Protein AF-A0AAD3CJN2-F1 (afdb_monomer_lite)

Sequence (339 aa):
MASKIDRIIHTLNVLKEDAEAVTYPVGVLERLGDVLEEAMIEATGDFLHDEIDDDIHTVDQVEAMLDLVPESTAHTRLYEVDGCAGESWECYPVQSALYDFKHWRPNTWAMKFIPIIAQKGLRYGQFGLEELRGGILANDDSDYNLLQMLCAPLDERFESQDYDAQCTDVLRQLKDMGLFFKKDVRRYKLAGRIHAGNKMRVWNMLEWYPGLLKERGNYEGDALINYMTRLRSDGLSILQFADKLQPSSDLCLLFFKHEEDTEEDSRNLFEYLVDTVGRDDAIKAILETMSSRKDYKYFKLDADTNSYPFLVAAENSNVDITFHLLRENISEVLSLVMV

Foldseek 3Di:
DQQLVNVLVVVVVVVVVVVVVDDDDPVVVVVVVVVSLVSLLVSLLVCLQPPQFQVVDDLVRNLVSCVVNVLNQVDWDWEDAVPPPPDIKIAGSLQSLQAVRNDGAGNLGSLVNNLSQLCSLCVVCNPHNADCRSVQCPQMPVRDGVLLVLQADDDPVHDDLSSLVSSLVSQVSCVVVVNDDPVCCQVVQSLQRHQVSSVSNNVSCCLVPVVQQQQQHPPLRDGSLLNNLVNPDQLVSVLVVLLSHDFAACLLQQLQFRPDDDPVSRDGNLNSSCVRPNNVVSLVSNVCSNVVDPPDDQPDQRPVVSDGSLVSCVVSVVVVVNVVNCVVHVVSVVVVVVD

pLDDT: mean 82.91, std 11.93, range [39.88, 98.56]

Radius of gyration: 26.93 Å; chains: 1; bounding box: 64×48×85 Å

Organism: NCBI:txid426638

Secondary structure (DSSP, 8-state):
---HHHHHHHHHHHHHHHHHHS---HHHHHHHHHHHHHHHHHHHHHHHHHT--TTT--HHHHHHHHHH-GGGGG--EEEEPTTSTT-EEEE-HHHHTTEETTTTEE-TTTGGGHHHHHHHHHHTTTTTTTTSTTTTT---TTS--HHHHHHSPPPGGG--HHHHHHHHHHHHHHHHTTSS-HHHHHHTT-GGGS-TT-HHHHHHHHHH-GGGGG-B-SSTT-BHHHHHHHTT--HHHHHHHHTTS-TTTGGGGGTPPP--S-GGG---HHHHHHHHH-HHHHHHHHHHHHHT-TT--TTPPBTTTTB-HHHHHHHTT-HHHHHHHHHTTHHHHHHHH--

Structure (mmCIF, N/CA/C/O backbone):
data_AF-A0AAD3CJN2-F1
#
_entry.id   AF-A0AAD3CJN2-F1
#
loop_
_atom_site.group_PDB
_atom_site.id
_atom_site.type_symbol
_atom_site.label_atom_id
_atom_site.label_alt_id
_atom_site.label_comp_id
_atom_site.label_asym_id
_atom_site.label_entity_id
_atom_site.label_seq_id
_atom_site.pdbx_PDB_ins_code
_atom_site.Cartn_x
_atom_site.Cartn_y
_atom_site.Cartn_z
_atom_site.occupancy
_atom_site.B_iso_or_equiv
_atom_site.auth_seq_id
_atom_site.auth_comp_id
_atom_site.auth_asym_id
_atom_site.auth_atom_id
_atom_site.pdbx_PDB_model_num
ATOM 1 N N . MET A 1 1 ? -10.294 -21.858 29.389 1.00 39.88 1 MET A N 1
ATOM 2 C CA . MET A 1 1 ? -10.288 -20.449 29.827 1.00 39.88 1 MET A CA 1
ATOM 3 C C . MET A 1 1 ? -11.591 -19.856 29.345 1.00 39.88 1 MET A C 1
ATOM 5 O O . MET A 1 1 ? -11.862 -20.004 28.166 1.00 39.88 1 MET A O 1
ATOM 9 N N . ALA A 1 2 ? -12.419 -19.297 30.228 1.00 50.75 2 ALA A N 1
ATOM 10 C CA . ALA A 1 2 ? -13.531 -18.463 29.771 1.00 50.75 2 ALA A CA 1
ATOM 11 C C . ALA A 1 2 ? -12.927 -17.261 29.025 1.00 50.75 2 ALA A C 1
ATOM 13 O O . ALA A 1 2 ? -11.933 -16.709 29.515 1.00 50.75 2 ALA A O 1
ATOM 14 N N . SER A 1 3 ? -13.454 -16.930 27.847 1.00 68.62 3 SER A N 1
ATOM 15 C CA . SER A 1 3 ? -12.966 -15.806 27.037 1.00 68.62 3 SER A CA 1
ATOM 16 C C . SER A 1 3 ? -13.077 -14.494 27.834 1.00 68.62 3 SER A C 1
ATOM 18 O O . SER A 1 3 ? -13.872 -14.406 28.778 1.00 68.62 3 SER A O 1
ATOM 20 N N . LYS A 1 4 ? -12.287 -13.457 27.509 1.00 60.47 4 LYS A N 1
ATOM 21 C CA . LYS A 1 4 ? -12.458 -12.121 28.129 1.00 60.47 4 LYS A CA 1
ATOM 22 C C . LYS A 1 4 ? -13.918 -11.646 27.998 1.00 60.47 4 LYS A C 1
ATOM 24 O O . LYS A 1 4 ? -14.468 -11.106 28.956 1.00 60.47 4 LYS A O 1
ATOM 29 N N . ILE A 1 5 ? -14.571 -11.973 26.880 1.00 57.41 5 ILE A N 1
ATOM 30 C CA . ILE A 1 5 ? -15.996 -11.720 26.617 1.00 57.41 5 ILE A CA 1
ATOM 31 C C . ILE A 1 5 ? -16.904 -12.411 27.648 1.00 57.41 5 ILE A C 1
ATOM 33 O O . ILE A 1 5 ? -17.791 -11.765 28.203 1.00 57.41 5 ILE A O 1
ATOM 37 N N . ASP A 1 6 ? -16.659 -13.678 27.993 1.00 67.38 6 ASP A N 1
ATOM 38 C CA . ASP A 1 6 ? -17.447 -14.386 29.017 1.00 67.38 6 ASP A CA 1
ATOM 39 C C . ASP A 1 6 ? -17.341 -13.718 30.395 1.00 67.38 6 ASP A C 1
ATOM 41 O O . ASP A 1 6 ? -18.304 -13.712 31.165 1.00 67.38 6 ASP A O 1
ATOM 45 N N . ARG A 1 7 ? -16.181 -13.128 30.718 1.00 68.12 7 ARG A N 1
ATOM 46 C CA . ARG A 1 7 ? -15.997 -12.378 31.971 1.00 68.12 7 ARG A CA 1
ATOM 47 C C . ARG A 1 7 ? -16.760 -11.060 31.957 1.00 68.12 7 ARG A C 1
ATOM 49 O O . ARG A 1 7 ? -17.352 -10.718 32.979 1.00 68.12 7 ARG A O 1
ATOM 56 N N . ILE A 1 8 ? -16.787 -10.356 30.826 1.00 65.75 8 ILE A N 1
ATOM 57 C CA . ILE A 1 8 ? -17.591 -9.136 30.661 1.00 65.75 8 ILE A CA 1
ATOM 58 C C . ILE A 1 8 ? -19.077 -9.471 30.798 1.00 65.75 8 ILE A C 1
ATOM 60 O O . ILE A 1 8 ? -19.762 -8.859 31.611 1.00 65.75 8 ILE A O 1
ATOM 64 N N . ILE A 1 9 ? -19.561 -10.505 30.102 1.00 67.62 9 ILE A N 1
ATOM 65 C CA . ILE A 1 9 ? -20.957 -10.960 30.188 1.00 67.62 9 ILE A CA 1
ATOM 66 C C . ILE A 1 9 ? -21.312 -11.375 31.620 1.00 67.62 9 ILE A C 1
ATOM 68 O O . ILE A 1 9 ? -22.371 -11.010 32.129 1.00 67.62 9 ILE A O 1
ATOM 72 N N . HIS A 1 10 ? -20.436 -12.119 32.296 1.00 73.31 10 HIS A N 1
ATOM 73 C CA . HIS A 1 10 ? -20.649 -12.494 33.691 1.00 73.31 10 HIS A CA 1
ATOM 74 C C . HIS A 1 10 ? -20.718 -11.266 34.606 1.00 73.31 10 HIS A C 1
ATOM 76 O O . HIS A 1 10 ? -21.633 -11.169 35.418 1.00 73.31 10 HIS A O 1
ATOM 82 N N . THR A 1 11 ? -19.805 -10.308 34.433 1.00 68.69 11 THR A N 1
ATOM 83 C CA . THR A 1 11 ? -19.774 -9.064 35.215 1.00 68.69 11 THR A CA 1
ATOM 84 C C . THR A 1 11 ? -21.045 -8.247 34.988 1.00 68.69 11 THR A C 1
ATOM 86 O O . THR A 1 11 ? -21.672 -7.820 35.951 1.00 68.69 11 THR A O 1
ATOM 89 N N . LEU A 1 12 ? -21.499 -8.116 33.738 1.00 66.31 12 LEU A N 1
ATOM 90 C CA . LEU A 1 12 ? -22.763 -7.461 33.392 1.00 66.31 12 LEU A CA 1
ATOM 91 C C . LEU A 1 12 ? -23.975 -8.151 34.030 1.00 66.31 12 LEU A C 1
ATOM 93 O O . LEU A 1 12 ? -24.872 -7.471 34.523 1.00 66.31 12 LEU A O 1
ATOM 97 N N . ASN A 1 13 ? -24.005 -9.485 34.056 1.00 69.69 13 ASN A N 1
ATOM 98 C CA . ASN A 1 13 ? -25.097 -10.232 34.683 1.00 69.69 13 ASN A CA 1
ATOM 99 C C . ASN A 1 13 ? -25.115 -10.062 36.207 1.00 69.69 13 ASN A C 1
ATOM 101 O O . ASN A 1 13 ? -26.185 -9.843 36.766 1.00 69.69 13 ASN A O 1
ATOM 105 N N . VAL A 1 14 ? -23.951 -10.087 36.864 1.00 70.81 14 VAL A N 1
ATOM 106 C CA . VAL A 1 14 ? -23.842 -9.819 38.309 1.00 70.81 14 VAL A CA 1
ATOM 107 C C . VAL A 1 14 ? -24.314 -8.398 38.627 1.00 70.81 14 VAL A C 1
ATOM 109 O O . VAL A 1 14 ? -25.123 -8.198 39.526 1.00 70.81 14 VAL A O 1
ATOM 112 N N . LEU A 1 15 ? -23.885 -7.410 37.837 1.00 64.94 15 LEU A N 1
ATOM 113 C CA . LEU A 1 15 ? -24.303 -6.017 38.008 1.00 64.94 15 LEU A CA 1
ATOM 114 C C . LEU A 1 15 ? -25.801 -5.817 37.755 1.00 64.94 15 LEU A C 1
ATOM 116 O O . LEU A 1 15 ? -26.429 -4.998 38.421 1.00 64.94 15 LEU A O 1
ATOM 120 N N . LYS A 1 16 ? -26.386 -6.567 36.815 1.00 66.88 16 LYS A N 1
ATOM 121 C CA . LYS A 1 16 ? -27.827 -6.553 36.554 1.00 66.88 16 LYS A CA 1
ATOM 122 C C . LYS A 1 16 ? -28.620 -7.121 37.733 1.00 66.88 16 LYS A C 1
ATOM 124 O O . LYS A 1 16 ? -29.604 -6.508 38.135 1.00 66.88 16 LYS A O 1
ATOM 129 N N . GLU A 1 17 ? -28.194 -8.257 38.286 1.00 70.75 17 GLU A N 1
ATOM 130 C CA . GLU A 1 17 ? -28.838 -8.872 39.456 1.00 70.75 17 GLU A CA 1
ATOM 131 C C . GLU A 1 17 ? -28.764 -7.954 40.689 1.00 70.75 17 GLU A C 1
ATOM 133 O O . GLU A 1 17 ? -29.753 -7.798 41.406 1.00 70.75 17 GLU A O 1
ATOM 138 N N . ASP A 1 18 ? -27.637 -7.265 40.881 1.00 64.44 18 ASP A N 1
ATOM 139 C CA . ASP A 1 18 ? -27.459 -6.292 41.963 1.00 64.44 18 ASP A CA 1
ATOM 140 C C . ASP A 1 18 ? -28.277 -4.998 41.743 1.00 64.44 18 ASP A C 1
ATOM 142 O O . ASP A 1 18 ? -28.867 -4.458 42.686 1.00 64.44 18 ASP A O 1
ATOM 146 N N . ALA A 1 19 ? -28.389 -4.518 40.497 1.00 60.19 19 ALA A N 1
ATOM 147 C CA . ALA A 1 19 ? -29.203 -3.353 40.124 1.00 60.19 19 ALA A CA 1
ATOM 148 C C . ALA A 1 19 ? -30.709 -3.569 40.336 1.00 60.19 19 ALA A C 1
ATOM 150 O O . ALA A 1 19 ? -31.428 -2.619 40.653 1.00 60.19 19 ALA A O 1
ATOM 151 N N . GLU A 1 20 ? -31.196 -4.805 40.207 1.00 61.41 20 GLU A N 1
ATOM 152 C CA . GLU A 1 20 ? -32.594 -5.152 40.490 1.00 61.41 20 GLU A CA 1
ATOM 153 C C . GLU A 1 20 ? -32.905 -5.168 42.003 1.00 61.41 20 GLU A C 1
ATOM 155 O O . GLU A 1 20 ? -34.072 -5.058 42.392 1.00 61.41 20 GLU A O 1
ATOM 160 N N . ALA A 1 21 ? -31.884 -5.235 42.869 1.00 64.88 21 ALA A N 1
ATOM 161 C CA . ALA A 1 21 ? -32.036 -5.325 44.323 1.00 64.88 21 ALA A CA 1
ATOM 162 C C . ALA A 1 21 ? -31.838 -3.993 45.078 1.00 64.88 21 ALA A C 1
ATOM 164 O O . ALA A 1 21 ? -32.307 -3.867 46.215 1.00 64.88 21 ALA A O 1
ATOM 165 N N . VAL A 1 22 ? -31.162 -2.994 44.491 1.00 65.31 22 VAL A N 1
ATOM 166 C CA . VAL A 1 22 ? -30.768 -1.753 45.187 1.00 65.31 22 VAL A CA 1
ATOM 167 C C . VAL A 1 22 ? -30.895 -0.520 44.284 1.00 65.31 22 VAL A C 1
ATOM 169 O O . VAL A 1 22 ? -30.382 -0.481 43.171 1.00 65.31 22 VAL A O 1
ATOM 172 N N . THR A 1 23 ? -31.521 0.552 44.785 1.00 78.25 23 THR A N 1
ATOM 173 C CA . THR A 1 23 ? -31.495 1.870 44.130 1.00 78.25 23 THR A CA 1
ATOM 174 C C . THR A 1 23 ? -30.107 2.497 44.282 1.00 78.25 23 THR A C 1
ATOM 176 O O . THR A 1 23 ? -29.772 3.053 45.330 1.00 78.25 23 THR A O 1
ATOM 179 N N . TYR A 1 24 ? -29.283 2.412 43.239 1.00 75.00 24 TYR A N 1
ATOM 180 C CA . TYR A 1 24 ? -27.963 3.041 43.221 1.00 75.00 24 TYR A CA 1
ATOM 181 C C . TYR A 1 24 ? -28.064 4.567 43.043 1.00 75.00 24 TYR A C 1
ATOM 183 O O . TYR A 1 24 ? -28.884 5.046 42.256 1.00 75.00 24 TYR A O 1
ATOM 191 N N . PRO A 1 25 ? -27.227 5.365 43.734 1.00 83.00 25 PRO A N 1
ATOM 192 C CA . PRO A 1 25 ? -27.079 6.785 43.429 1.00 83.00 25 PRO A CA 1
ATOM 193 C C . PRO A 1 25 ? -26.634 6.988 41.974 1.00 83.00 25 PRO A C 1
ATOM 195 O O . PRO A 1 25 ? -25.785 6.242 41.491 1.00 83.00 25 PRO A O 1
ATOM 198 N N . VAL A 1 26 ? -27.135 8.032 41.303 1.00 78.44 26 VAL A N 1
ATOM 199 C CA . VAL A 1 26 ? -26.833 8.334 39.883 1.00 78.44 26 VAL A CA 1
ATOM 200 C C . VAL A 1 26 ? -25.325 8.321 39.591 1.00 78.44 26 VAL A C 1
ATOM 202 O O . VAL A 1 26 ? -24.891 7.638 38.673 1.00 78.44 26 VAL A O 1
ATOM 205 N N . GLY A 1 27 ? -24.505 8.937 40.449 1.00 80.88 27 GLY A N 1
ATOM 206 C CA . GLY A 1 27 ? -23.046 8.952 40.266 1.00 80.88 27 GLY A CA 1
ATOM 207 C C . GLY A 1 27 ? -22.332 7.605 40.479 1.00 80.88 27 GLY A C 1
ATOM 208 O O . GLY A 1 27 ? -21.133 7.497 40.242 1.00 80.88 27 GLY A O 1
ATOM 209 N N . VAL A 1 28 ? -23.006 6.566 40.985 1.00 80.44 28 VAL A N 1
ATOM 210 C CA . VAL A 1 28 ? -22.470 5.189 40.978 1.00 80.44 28 VAL A CA 1
ATOM 211 C C . VAL A 1 28 ? -22.741 4.527 39.631 1.00 80.44 28 VAL A C 1
ATOM 213 O O . VAL A 1 28 ? -21.854 3.858 39.115 1.00 80.44 28 VAL A O 1
ATOM 216 N N . LEU A 1 29 ? -23.920 4.758 39.048 1.00 79.50 29 LEU A N 1
ATOM 217 C CA . LEU A 1 29 ? -24.277 4.237 37.728 1.00 79.50 29 LEU A CA 1
ATOM 218 C C . LEU A 1 29 ? -23.430 4.865 36.617 1.00 79.50 29 LEU A C 1
ATOM 220 O O . LEU A 1 29 ? -23.002 4.144 35.728 1.00 79.50 29 LEU A O 1
ATOM 224 N N . GLU A 1 30 ? -23.135 6.166 36.701 1.00 81.94 30 GLU A N 1
ATOM 225 C CA . GLU A 1 30 ? -22.231 6.849 35.758 1.00 81.94 30 GLU A CA 1
ATOM 226 C C . GLU A 1 30 ? -20.831 6.221 35.781 1.00 81.94 30 GLU A C 1
ATOM 228 O O . GLU A 1 30 ? -20.363 5.736 34.760 1.00 81.94 30 GLU A O 1
ATOM 233 N N . ARG A 1 31 ? -20.219 6.088 36.968 1.00 83.00 31 ARG A N 1
ATOM 234 C CA . ARG A 1 31 ? -18.899 5.444 37.111 1.00 83.00 31 ARG A CA 1
ATOM 235 C C . ARG A 1 31 ? -18.883 3.989 36.657 1.00 83.00 31 ARG A C 1
ATOM 237 O O . ARG A 1 31 ? -17.862 3.510 36.182 1.00 83.00 31 ARG A O 1
ATOM 244 N N . LEU A 1 32 ? -19.983 3.267 36.863 1.00 85.25 32 LEU A N 1
ATOM 245 C CA . LEU A 1 32 ? -20.102 1.899 36.378 1.00 85.25 32 LEU A CA 1
ATOM 246 C C . LEU A 1 32 ? -20.173 1.861 34.849 1.00 85.25 32 LEU A C 1
ATOM 248 O O . LEU A 1 32 ? -19.572 0.978 34.250 1.00 85.25 32 LEU A O 1
ATOM 252 N N . GLY A 1 33 ? -20.879 2.819 34.242 1.00 86.94 33 GLY A N 1
ATOM 253 C CA . GLY A 1 33 ? -20.909 3.025 32.797 1.00 86.94 33 GLY A CA 1
ATOM 254 C C . GLY A 1 33 ? -19.509 3.243 32.234 1.00 86.94 33 GLY A C 1
ATOM 255 O O . GLY A 1 33 ? -19.108 2.481 31.363 1.00 86.94 33 GLY A O 1
ATOM 256 N N . ASP A 1 34 ? -18.747 4.174 32.811 1.00 89.50 34 ASP A N 1
ATOM 257 C CA . ASP A 1 34 ? -17.378 4.484 32.372 1.00 89.50 34 ASP A CA 1
ATOM 258 C C . ASP A 1 34 ? -16.460 3.246 32.438 1.00 89.50 34 ASP A C 1
ATOM 260 O O . ASP A 1 34 ? -15.742 2.937 31.491 1.00 89.50 34 ASP A O 1
ATOM 264 N N . VAL A 1 35 ? -16.519 2.485 33.540 1.00 89.00 35 VAL A N 1
ATOM 265 C CA . VAL A 1 35 ? -15.714 1.259 33.716 1.00 89.00 35 VAL A CA 1
ATOM 266 C C . VAL A 1 35 ? -16.119 0.164 32.726 1.00 89.00 35 VAL A C 1
ATOM 268 O O . VAL A 1 35 ? -15.267 -0.581 32.243 1.00 89.00 35 VAL A O 1
ATOM 271 N N . LEU A 1 36 ? -17.417 0.027 32.440 1.00 88.94 36 LEU A N 1
ATOM 272 C CA . LEU A 1 36 ? -17.906 -0.942 31.459 1.00 88.94 36 LEU A CA 1
ATOM 273 C C . LEU A 1 36 ? -17.504 -0.552 30.037 1.00 88.94 36 LEU A C 1
ATOM 275 O O . LEU A 1 36 ? -17.111 -1.428 29.272 1.00 88.94 36 LEU A O 1
ATOM 279 N N . GLU A 1 37 ? -17.583 0.733 29.700 1.00 91.62 37 GLU A N 1
ATOM 280 C CA . GLU A 1 37 ? -17.145 1.269 28.414 1.00 91.62 37 GLU A CA 1
ATOM 281 C C . GLU A 1 37 ? -15.651 1.005 28.202 1.00 91.62 37 GLU A C 1
ATOM 283 O O . GLU A 1 37 ? -15.287 0.358 27.224 1.00 91.62 37 GLU A O 1
ATOM 288 N N . GLU A 1 38 ? -14.797 1.369 29.163 1.00 93.31 38 GLU A N 1
ATOM 289 C CA . GLU A 1 38 ? -13.351 1.114 29.101 1.00 93.31 38 GLU A CA 1
ATOM 290 C C . GLU A 1 38 ? -13.036 -0.384 28.948 1.00 93.31 38 GLU A C 1
ATOM 292 O O . GLU A 1 38 ? -12.246 -0.775 28.087 1.00 93.31 38 GLU A O 1
ATOM 297 N N . ALA A 1 39 ? -13.718 -1.251 29.705 1.00 91.31 39 ALA A N 1
ATOM 298 C CA . ALA A 1 39 ? -13.542 -2.699 29.594 1.00 91.31 39 ALA A CA 1
ATOM 299 C C . ALA A 1 39 ? -13.997 -3.258 28.233 1.00 91.31 39 ALA A C 1
ATOM 301 O O . ALA A 1 39 ? -13.400 -4.209 27.721 1.00 91.31 39 ALA A O 1
ATOM 302 N N . MET A 1 40 ? -15.058 -2.697 27.644 1.00 93.00 40 MET A N 1
ATOM 303 C CA . MET A 1 40 ? -15.525 -3.071 26.308 1.00 93.00 40 MET A CA 1
ATOM 304 C C . MET A 1 40 ? -14.554 -2.604 25.222 1.00 93.00 40 MET A C 1
ATOM 306 O O . MET A 1 40 ? -14.311 -3.364 24.281 1.00 93.00 40 MET A O 1
ATOM 310 N N . ILE A 1 41 ? -13.983 -1.405 25.365 1.00 95.69 41 ILE A N 1
ATOM 311 C CA . ILE A 1 41 ? -12.945 -0.871 24.474 1.00 95.69 41 ILE A CA 1
ATOM 312 C C . ILE A 1 41 ? -11.717 -1.775 24.513 1.00 95.69 41 ILE A C 1
ATOM 314 O O . ILE A 1 41 ? -11.313 -2.264 23.459 1.00 95.69 41 ILE A O 1
ATOM 318 N N . GLU A 1 42 ? -11.193 -2.073 25.706 1.00 95.81 42 GLU A N 1
ATOM 319 C CA . GLU A 1 42 ? -10.015 -2.931 25.876 1.00 95.81 42 GLU A CA 1
ATOM 320 C C . GLU A 1 42 ? -10.257 -4.325 25.287 1.00 95.81 42 GLU A C 1
ATOM 322 O O . GLU A 1 42 ? -9.458 -4.819 24.496 1.00 95.81 42 GLU A O 1
ATOM 327 N N . ALA A 1 43 ? -11.378 -4.970 25.625 1.00 95.06 43 ALA A N 1
ATOM 328 C CA . ALA A 1 43 ? -11.643 -6.329 25.160 1.00 95.06 43 ALA A CA 1
ATOM 329 C C . ALA A 1 43 ? -11.900 -6.410 23.652 1.00 95.06 43 ALA A C 1
ATOM 331 O O . ALA A 1 43 ? -11.474 -7.374 23.016 1.00 95.06 43 ALA A O 1
ATOM 332 N N . THR A 1 44 ? -12.586 -5.420 23.076 1.00 95.69 44 THR A N 1
ATOM 333 C CA . THR A 1 44 ? -12.805 -5.370 21.624 1.00 95.69 44 THR A CA 1
ATOM 334 C C . THR A 1 44 ? -11.500 -5.045 20.904 1.00 95.69 44 THR A C 1
ATOM 336 O O . THR A 1 44 ? -11.188 -5.683 19.904 1.00 95.69 44 THR A O 1
ATOM 339 N N . GLY A 1 45 ? -10.703 -4.113 21.429 1.00 96.44 45 GLY A N 1
ATOM 340 C CA . GLY A 1 45 ? -9.390 -3.776 20.887 1.00 96.44 45 GLY A CA 1
ATOM 341 C C . GLY A 1 45 ? -8.439 -4.972 20.908 1.00 96.44 45 GLY A C 1
ATOM 342 O O . GLY A 1 45 ? -7.852 -5.306 19.883 1.00 96.44 45 GLY A O 1
ATOM 343 N N . ASP A 1 46 ? -8.355 -5.689 22.029 1.00 95.69 46 ASP A N 1
ATOM 344 C CA . ASP A 1 46 ? -7.556 -6.913 22.147 1.00 95.69 46 ASP A CA 1
ATOM 345 C C . ASP A 1 46 ? -8.000 -8.008 21.172 1.00 95.69 46 ASP A C 1
ATOM 347 O O . ASP A 1 46 ? -7.157 -8.684 20.580 1.00 95.69 46 ASP A O 1
ATOM 351 N N . PHE A 1 47 ? -9.311 -8.160 20.967 1.00 96.19 47 PHE A N 1
ATOM 352 C CA . PHE A 1 47 ? -9.842 -9.075 19.961 1.00 96.19 47 PHE A CA 1
ATOM 353 C C . PHE A 1 47 ? -9.380 -8.688 18.546 1.00 96.19 47 PHE A C 1
ATOM 355 O O . PHE A 1 47 ? -8.908 -9.542 17.798 1.00 96.19 47 PHE A O 1
ATOM 362 N N . LEU A 1 48 ? -9.463 -7.401 18.186 1.00 96.69 48 LEU A N 1
ATOM 363 C CA . LEU A 1 48 ? -9.008 -6.897 16.882 1.00 96.69 48 LEU A CA 1
ATOM 364 C C . LEU A 1 48 ? -7.490 -7.031 16.685 1.00 96.69 48 LEU A C 1
ATOM 366 O O . LEU A 1 48 ? -7.020 -7.058 15.551 1.00 96.69 48 LEU A O 1
ATOM 370 N N . HIS A 1 49 ? -6.732 -7.092 17.773 1.00 95.88 49 HIS A N 1
ATOM 371 C CA . HIS A 1 49 ? -5.287 -7.265 17.760 1.00 95.88 49 HIS A CA 1
ATOM 372 C C . HIS A 1 49 ? -4.854 -8.718 17.532 1.00 95.88 49 HIS A C 1
ATOM 374 O O . HIS A 1 49 ? -4.003 -8.966 16.678 1.00 95.88 49 HIS A O 1
ATOM 380 N N . ASP A 1 50 ? -5.437 -9.661 18.278 1.00 94.06 50 ASP A N 1
ATOM 381 C CA . ASP A 1 50 ? -4.898 -11.025 18.393 1.00 94.06 50 ASP A CA 1
ATOM 382 C C . ASP A 1 50 ? -5.830 -12.126 17.868 1.00 94.06 50 ASP A C 1
ATOM 384 O O . ASP A 1 50 ? -5.369 -13.238 17.608 1.00 94.06 50 ASP A O 1
ATOM 388 N N . GLU A 1 51 ? -7.137 -11.866 17.794 1.00 95.00 51 GLU A N 1
ATOM 389 C CA . GLU A 1 51 ? -8.147 -12.923 17.645 1.00 95.00 51 GLU A CA 1
ATOM 390 C C . GLU A 1 51 ? -8.923 -12.854 16.324 1.00 95.00 51 GLU A C 1
ATOM 392 O O . GLU A 1 51 ? -9.604 -13.820 15.976 1.00 95.00 51 GLU A O 1
ATOM 397 N N . ILE A 1 52 ? -8.826 -11.757 15.564 1.00 95.50 52 ILE A N 1
ATOM 398 C CA . ILE A 1 52 ? -9.445 -11.687 14.236 1.00 95.50 52 ILE A CA 1
ATOM 399 C C . ILE A 1 52 ? -8.768 -12.656 13.265 1.00 95.50 52 ILE A C 1
ATOM 401 O O . ILE A 1 52 ? -7.553 -12.697 13.116 1.00 95.50 52 ILE A O 1
ATOM 405 N N . ASP A 1 53 ? -9.604 -13.430 12.589 1.00 95.81 53 ASP A N 1
ATOM 406 C CA . ASP A 1 53 ? -9.221 -14.611 11.817 1.00 95.81 53 ASP A CA 1
ATOM 407 C C . ASP A 1 53 ? -10.246 -14.758 10.695 1.00 95.81 53 ASP A C 1
ATOM 409 O O . ASP A 1 53 ? -11.453 -14.703 10.957 1.00 95.81 53 ASP A O 1
ATOM 413 N N . ASP A 1 54 ? -9.799 -14.892 9.450 1.00 95.62 54 ASP A N 1
ATOM 414 C CA . ASP A 1 54 ? -10.679 -14.969 8.301 1.00 95.62 54 ASP A CA 1
ATOM 415 C C . ASP A 1 54 ? -11.403 -16.299 8.110 1.00 95.62 54 ASP A C 1
ATOM 417 O O . ASP A 1 54 ? -12.460 -16.291 7.463 1.00 95.62 54 ASP A O 1
ATOM 421 N N . ASP A 1 55 ? -10.898 -17.375 8.700 1.00 96.50 55 ASP A N 1
ATOM 422 C CA . ASP A 1 55 ? -11.525 -18.693 8.735 1.00 96.50 55 ASP A CA 1
ATOM 423 C C . ASP A 1 55 ? -12.636 -18.765 9.794 1.00 96.50 55 ASP A C 1
ATOM 425 O O . ASP A 1 55 ? -13.586 -19.544 9.660 1.00 96.50 55 ASP A O 1
ATOM 429 N N . ILE A 1 56 ? -12.544 -17.942 10.845 1.00 96.88 56 ILE A N 1
ATOM 430 C CA . ILE A 1 56 ? -13.495 -17.935 11.970 1.00 96.88 56 ILE A CA 1
ATOM 431 C C . ILE A 1 56 ? -14.505 -16.789 11.849 1.00 96.88 56 ILE A C 1
ATOM 433 O O . ILE A 1 56 ? -15.691 -16.967 12.148 1.00 96.88 56 ILE A O 1
ATOM 437 N N . HIS A 1 57 ? -14.054 -15.616 11.405 1.00 96.88 57 HIS A N 1
ATOM 438 C CA . HIS A 1 57 ? -14.819 -14.377 11.445 1.00 96.88 57 HIS A CA 1
ATOM 439 C C . HIS A 1 57 ? -15.185 -13.873 10.043 1.00 96.88 57 HIS A C 1
ATOM 441 O O . HIS A 1 57 ? -14.408 -13.870 9.078 1.00 96.88 57 HIS A O 1
ATOM 447 N N . THR A 1 58 ? -16.416 -13.387 9.930 1.00 97.19 58 THR A N 1
ATOM 448 C CA . THR A 1 58 ? -16.927 -12.700 8.741 1.00 97.19 58 THR A CA 1
ATOM 449 C C . THR A 1 58 ? -16.707 -11.194 8.851 1.00 97.19 58 THR A C 1
ATOM 451 O O . THR A 1 58 ? -16.595 -10.649 9.949 1.00 97.19 58 THR A O 1
ATOM 454 N N . VAL A 1 59 ? -16.671 -10.505 7.707 1.00 96.56 59 VAL A N 1
ATOM 455 C CA . VAL A 1 59 ? -16.565 -9.036 7.676 1.00 96.56 59 VAL A CA 1
ATOM 456 C C . VAL A 1 59 ? -17.734 -8.396 8.430 1.00 96.56 59 VAL A C 1
ATOM 458 O O . VAL A 1 59 ? -17.494 -7.516 9.247 1.00 96.56 59 VAL A O 1
ATOM 461 N N . ASP A 1 60 ? -18.959 -8.903 8.250 1.00 96.69 60 ASP A N 1
ATOM 462 C CA . ASP A 1 60 ? -20.165 -8.400 8.922 1.00 96.69 60 ASP A CA 1
ATOM 463 C C . ASP A 1 60 ? -20.090 -8.526 10.455 1.00 96.69 60 ASP A C 1
ATOM 465 O O . ASP A 1 60 ? -20.570 -7.652 11.175 1.00 96.69 60 ASP A O 1
ATOM 469 N N . GLN A 1 61 ? -19.483 -9.601 10.979 1.00 96.44 61 GLN A N 1
ATOM 470 C CA . GLN A 1 61 ? -19.288 -9.769 12.426 1.00 96.44 61 GLN A CA 1
ATOM 471 C C . GLN A 1 61 ? -18.308 -8.735 12.982 1.00 96.44 61 GLN A C 1
ATOM 473 O O . GLN A 1 61 ? -18.612 -8.092 13.985 1.00 96.44 61 GLN A O 1
ATOM 478 N N . VAL A 1 62 ? -17.162 -8.553 12.320 1.00 97.19 62 VAL A N 1
ATOM 479 C CA . VAL A 1 62 ? -16.171 -7.546 12.725 1.00 97.19 62 VAL A CA 1
ATOM 480 C C . VAL A 1 62 ? -16.765 -6.142 12.593 1.00 97.19 62 VAL A C 1
ATOM 482 O O . VAL A 1 62 ? -16.632 -5.330 13.502 1.00 97.19 62 VAL A O 1
ATOM 485 N N . GLU A 1 63 ? -17.503 -5.866 11.518 1.00 97.00 63 GLU A N 1
ATOM 486 C CA . GLU A 1 63 ? -18.233 -4.612 11.329 1.00 97.00 63 GLU A CA 1
ATOM 487 C C . GLU A 1 63 ? -19.238 -4.346 12.460 1.00 97.00 63 GLU A C 1
ATOM 489 O O . GLU A 1 63 ? -19.251 -3.245 13.009 1.00 97.00 63 GLU A O 1
ATOM 494 N N . ALA A 1 64 ? -20.039 -5.343 12.847 1.00 95.19 64 ALA A N 1
ATOM 495 C CA . ALA A 1 64 ? -21.003 -5.204 13.934 1.00 95.19 64 ALA A CA 1
ATOM 496 C C . ALA A 1 64 ? -20.326 -4.923 15.287 1.00 95.19 64 ALA A C 1
ATOM 498 O O . ALA A 1 64 ? -20.852 -4.145 16.082 1.00 95.19 64 ALA A O 1
ATOM 499 N N . MET A 1 65 ? -19.156 -5.517 15.544 1.00 96.12 65 MET A N 1
ATOM 500 C CA . MET A 1 65 ? -18.360 -5.225 16.743 1.00 96.12 65 MET A CA 1
ATOM 501 C C . MET A 1 65 ? -17.836 -3.786 16.735 1.00 96.12 65 MET A C 1
ATOM 503 O O . MET A 1 65 ? -17.959 -3.081 17.734 1.00 96.12 65 MET A O 1
ATOM 507 N N . LEU A 1 66 ? -17.318 -3.330 15.594 1.00 96.56 66 LEU A N 1
ATOM 508 C CA . LEU A 1 66 ? -16.822 -1.965 15.412 1.00 96.56 66 LEU A CA 1
ATOM 509 C C . LEU A 1 66 ? -17.932 -0.909 15.493 1.00 96.56 66 LEU A C 1
ATOM 511 O O . LEU A 1 66 ? -17.679 0.212 15.918 1.00 96.56 66 LEU A O 1
ATOM 515 N N . ASP A 1 67 ? -19.158 -1.251 15.095 1.00 95.69 67 ASP A N 1
ATOM 516 C CA . ASP A 1 67 ? -20.325 -0.380 15.265 1.00 95.69 67 ASP A CA 1
ATOM 517 C C . ASP A 1 67 ? -20.810 -0.320 16.720 1.00 95.69 67 ASP A C 1
ATOM 519 O O . ASP A 1 67 ? -21.417 0.675 17.115 1.00 95.69 67 ASP A O 1
ATOM 523 N N . LEU A 1 68 ? -20.548 -1.365 17.512 1.00 95.38 68 LEU A N 1
ATOM 524 C CA . LEU A 1 68 ? -20.898 -1.414 18.930 1.00 95.38 68 LEU A CA 1
ATOM 525 C C . LEU A 1 68 ? -19.884 -0.670 19.808 1.00 95.38 68 LEU A C 1
ATOM 527 O O . LEU A 1 68 ? -20.297 -0.013 20.759 1.00 95.38 68 LEU A O 1
ATOM 531 N N . VAL A 1 69 ? -18.586 -0.784 19.500 1.00 96.69 69 VAL A N 1
ATOM 532 C CA . VAL A 1 69 ? -17.490 -0.171 20.275 1.00 96.69 69 VAL A CA 1
ATOM 533 C C . VAL A 1 69 ? -16.495 0.539 19.342 1.00 96.69 69 VAL A C 1
ATO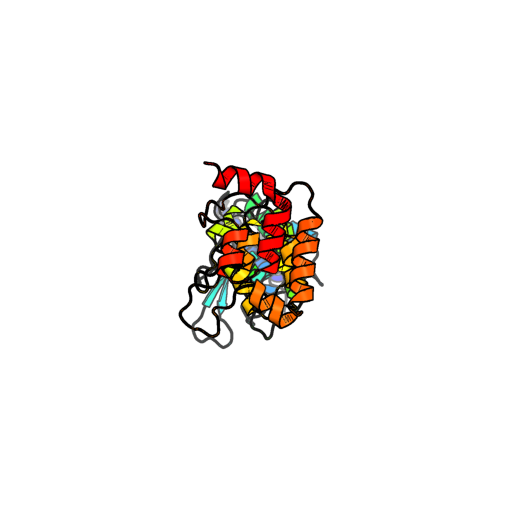M 535 O O . VAL A 1 69 ? -15.383 0.045 19.133 1.00 96.69 69 VAL A O 1
ATOM 538 N N . PRO A 1 70 ? -16.862 1.676 18.728 1.00 96.56 70 PRO A N 1
ATOM 539 C CA . PRO A 1 70 ? -16.012 2.380 17.764 1.00 96.56 70 PRO A CA 1
ATOM 540 C C . PRO A 1 70 ? -14.609 2.742 18.262 1.00 96.56 70 PRO A C 1
ATOM 542 O O . PRO A 1 70 ? -13.635 2.656 17.508 1.00 96.56 70 PRO A O 1
ATOM 545 N N . GLU A 1 71 ? -14.503 3.130 19.530 1.00 97.12 71 GLU A N 1
ATOM 546 C CA . GLU A 1 71 ? -13.281 3.555 20.216 1.00 97.12 71 GLU A CA 1
ATOM 547 C C . GLU A 1 71 ? -12.217 2.452 20.210 1.00 97.12 71 GLU A C 1
ATOM 549 O O . GLU A 1 71 ? -11.022 2.742 20.186 1.00 97.12 71 GLU A O 1
ATOM 554 N N . SER A 1 72 ? -12.636 1.185 20.105 1.00 97.19 72 SER A N 1
ATOM 555 C CA . SER A 1 72 ? -11.722 0.045 19.972 1.00 97.19 72 SER A CA 1
ATOM 556 C C . SER A 1 72 ? -10.821 0.125 18.737 1.00 97.19 72 SER A C 1
ATOM 558 O O . SER A 1 72 ? -9.745 -0.458 18.744 1.00 97.19 72 SER A O 1
ATOM 560 N N . THR A 1 73 ? -11.194 0.881 17.695 1.00 96.94 73 THR A N 1
ATOM 561 C CA . THR A 1 73 ? -10.319 1.091 16.525 1.00 96.94 73 THR A CA 1
ATOM 562 C C . THR A 1 73 ? -9.063 1.893 16.847 1.00 96.94 73 THR A C 1
ATOM 564 O O . THR A 1 73 ? -8.078 1.740 16.131 1.00 96.94 73 THR A O 1
ATOM 567 N N . ALA A 1 74 ? -9.092 2.730 17.887 1.00 96.38 74 ALA A N 1
ATOM 568 C CA . ALA A 1 74 ? -7.963 3.533 18.352 1.00 96.38 74 ALA A CA 1
ATOM 569 C C . ALA A 1 74 ? -7.302 2.954 19.615 1.00 96.38 74 ALA A C 1
ATOM 571 O O . ALA A 1 74 ? -6.360 3.555 20.128 1.00 96.38 74 ALA A O 1
ATOM 572 N N . HIS A 1 75 ? -7.770 1.798 20.102 1.00 96.12 75 HIS A N 1
ATOM 573 C CA . HIS A 1 75 ? -7.134 1.076 21.203 1.00 96.12 75 HIS A CA 1
ATOM 574 C C . HIS A 1 75 ? -5.742 0.633 20.774 1.00 96.12 75 HIS A C 1
ATOM 576 O O . HIS A 1 75 ? -5.609 -0.166 19.850 1.00 96.12 75 HIS A O 1
ATOM 582 N N . THR A 1 76 ? -4.712 1.171 21.414 1.00 95.56 76 THR A N 1
ATOM 583 C CA . THR A 1 76 ? -3.340 0.756 21.165 1.00 95.56 76 THR A CA 1
ATOM 584 C C . THR A 1 76 ? -2.944 -0.371 22.097 1.00 95.56 76 THR A C 1
ATOM 586 O O . THR A 1 76 ? -3.403 -0.481 23.237 1.00 95.56 76 THR A O 1
ATOM 589 N N . ARG A 1 77 ? -2.031 -1.211 21.617 1.00 94.19 77 ARG A N 1
ATOM 590 C CA . ARG A 1 77 ? -1.431 -2.261 22.427 1.00 94.19 77 ARG A CA 1
ATOM 591 C C . ARG A 1 77 ? 0.073 -2.269 22.279 1.00 94.19 77 ARG A C 1
ATOM 593 O O . ARG A 1 77 ? 0.594 -2.179 21.171 1.00 94.19 77 ARG A O 1
ATOM 600 N N . LEU A 1 78 ? 0.739 -2.436 23.418 1.00 94.19 78 LEU A N 1
ATOM 601 C CA . LEU A 1 78 ? 2.173 -2.644 23.498 1.00 94.19 78 LEU A CA 1
ATOM 602 C C . LEU A 1 78 ? 2.497 -4.133 23.306 1.00 94.19 78 LEU A C 1
ATOM 604 O O . LEU A 1 78 ? 2.029 -4.983 24.070 1.00 94.19 78 LEU A O 1
ATOM 608 N N . TYR A 1 79 ? 3.303 -4.446 22.298 1.00 90.94 79 TYR A N 1
ATOM 609 C CA . TYR A 1 79 ? 3.811 -5.788 22.024 1.00 90.94 79 TYR A CA 1
ATOM 610 C C . TYR A 1 79 ? 5.259 -5.902 22.471 1.00 90.94 79 TYR A C 1
ATOM 612 O O . TYR A 1 79 ? 6.109 -5.157 21.995 1.00 90.94 79 TYR A O 1
ATOM 620 N N . GLU A 1 80 ? 5.548 -6.862 23.345 1.00 89.94 80 GLU A N 1
ATOM 621 C CA . GLU A 1 80 ? 6.917 -7.312 23.598 1.00 89.94 80 GLU A CA 1
ATOM 622 C C . GLU A 1 80 ? 7.280 -8.349 22.530 1.00 89.94 80 GLU A C 1
ATOM 624 O O . GLU A 1 80 ? 6.584 -9.357 22.380 1.00 89.94 80 GLU A O 1
ATOM 629 N N . VAL A 1 81 ? 8.336 -8.091 21.756 1.00 83.38 81 VAL A N 1
ATOM 630 C CA . VAL A 1 81 ? 8.741 -8.985 20.662 1.00 83.38 81 VAL A CA 1
ATOM 631 C C . VAL A 1 81 ? 9.543 -10.154 21.224 1.00 83.38 81 VAL A C 1
ATOM 633 O O . VAL A 1 81 ? 10.605 -9.970 21.829 1.00 83.38 81 VAL A O 1
ATOM 636 N N . ASP A 1 82 ? 9.059 -11.376 20.990 1.00 83.00 82 ASP A N 1
ATOM 637 C CA . ASP A 1 82 ? 9.744 -12.594 21.413 1.00 83.00 82 ASP A CA 1
ATOM 638 C C . ASP A 1 82 ? 11.155 -12.655 20.799 1.00 83.00 82 ASP A C 1
ATOM 640 O O . ASP A 1 82 ? 11.339 -12.800 19.591 1.00 83.00 82 ASP A O 1
ATOM 644 N N . GLY A 1 83 ? 12.180 -12.572 21.652 1.00 81.50 83 GLY A N 1
ATOM 645 C CA . GLY A 1 83 ? 13.585 -12.670 21.243 1.00 81.50 83 GLY A CA 1
ATOM 646 C C . GLY A 1 83 ? 14.307 -11.340 21.000 1.00 81.50 83 GLY A C 1
ATOM 647 O O . GLY A 1 83 ? 15.528 -11.367 20.838 1.00 81.50 83 GLY A O 1
ATOM 648 N N . CYS A 1 84 ? 13.620 -10.196 21.073 1.00 77.12 84 CYS A N 1
ATOM 649 C CA . CYS A 1 84 ? 14.236 -8.864 21.028 1.00 77.12 84 CYS A CA 1
ATOM 650 C C . CYS A 1 84 ? 14.172 -8.215 22.419 1.00 77.12 84 CYS A C 1
ATOM 652 O O . CYS A 1 84 ? 13.196 -7.570 22.793 1.00 77.12 84 CYS A O 1
ATOM 654 N N . ALA A 1 85 ? 15.209 -8.432 23.235 1.00 75.94 85 ALA A N 1
ATOM 655 C CA . ALA A 1 85 ? 15.216 -7.982 24.626 1.00 75.94 85 ALA A CA 1
ATOM 656 C C . ALA A 1 85 ? 15.102 -6.449 24.740 1.00 75.94 85 ALA A C 1
ATOM 658 O O . ALA A 1 85 ? 16.069 -5.732 24.488 1.00 75.94 85 ALA A O 1
ATOM 659 N N . GLY A 1 86 ? 13.941 -5.976 25.200 1.00 80.38 86 GLY A N 1
ATOM 660 C CA . GLY A 1 86 ? 13.677 -4.564 25.485 1.00 80.38 86 GLY A CA 1
ATOM 661 C C . GLY A 1 86 ? 13.071 -3.765 24.331 1.00 80.38 86 GLY A C 1
ATOM 662 O O . GLY A 1 86 ? 12.926 -2.555 24.480 1.00 80.38 86 GLY A O 1
ATOM 663 N N . GLU A 1 87 ? 12.711 -4.406 23.216 1.00 83.50 87 GLU A N 1
ATOM 664 C CA . GLU A 1 87 ? 11.952 -3.757 22.145 1.00 83.50 87 GLU A CA 1
ATOM 665 C C . GLU A 1 87 ? 10.455 -3.981 22.369 1.00 83.50 87 GLU A C 1
ATOM 667 O O . GLU A 1 87 ? 9.975 -5.118 22.421 1.00 83.50 87 GLU A O 1
ATOM 672 N N . SER A 1 88 ? 9.728 -2.879 22.526 1.00 88.75 88 SER A N 1
ATOM 673 C CA . SER A 1 88 ? 8.277 -2.861 22.631 1.00 88.75 88 SER A CA 1
ATOM 674 C C . SER A 1 88 ? 7.694 -2.020 21.509 1.00 88.75 88 SER A C 1
ATOM 676 O O . SER A 1 88 ? 8.281 -0.991 21.183 1.00 88.75 88 SER A O 1
ATOM 678 N N . TRP A 1 89 ? 6.559 -2.445 20.963 1.00 88.88 89 TRP A N 1
ATOM 679 C CA . TRP A 1 89 ? 5.907 -1.776 19.839 1.00 88.88 89 TRP A CA 1
ATOM 680 C C . TRP A 1 89 ? 4.474 -1.432 20.197 1.00 88.88 89 TRP A C 1
ATOM 682 O O . TRP A 1 89 ? 3.679 -2.331 20.475 1.00 88.88 89 TRP A O 1
ATOM 692 N N . GLU A 1 90 ? 4.143 -0.150 20.203 1.00 93.38 90 GLU A N 1
ATOM 693 C CA . GLU A 1 90 ? 2.768 0.314 20.301 1.00 93.38 90 GLU A CA 1
ATOM 694 C C . GLU A 1 90 ? 2.127 0.309 18.909 1.00 93.38 90 GLU A C 1
ATOM 696 O O . GLU A 1 90 ? 2.630 0.915 17.961 1.00 93.38 90 GLU A O 1
ATOM 701 N N . CYS A 1 91 ? 1.027 -0.426 18.757 1.00 94.44 91 CYS A N 1
ATOM 702 C CA . CYS A 1 91 ? 0.348 -0.571 17.472 1.00 94.44 91 CYS A CA 1
ATOM 703 C C . CYS A 1 91 ? -1.156 -0.383 17.619 1.00 94.44 91 CYS A C 1
ATOM 705 O O . CYS A 1 91 ? -1.741 -0.750 18.637 1.00 94.44 91 CYS A O 1
ATOM 707 N N . TYR A 1 92 ? -1.781 0.124 16.559 1.00 96.56 92 TYR A N 1
ATOM 708 C CA . TYR A 1 92 ? -3.231 0.150 16.388 1.00 96.56 92 TYR A CA 1
ATOM 709 C C . TYR A 1 92 ? -3.737 -1.172 15.797 1.00 96.56 92 TYR A C 1
ATOM 711 O O . TYR A 1 92 ? -2.986 -1.863 15.097 1.00 96.56 92 TYR A O 1
ATOM 719 N N . PRO A 1 93 ? -5.025 -1.517 15.961 1.00 97.31 93 PRO A N 1
ATOM 720 C CA . PRO A 1 93 ? -5.557 -2.784 15.472 1.00 97.31 93 PRO A CA 1
ATOM 721 C C . PRO A 1 93 ? -5.428 -2.927 13.955 1.00 97.31 93 PRO A C 1
ATOM 723 O O . PRO A 1 93 ? -5.153 -4.007 13.446 1.00 97.31 93 PRO A O 1
ATOM 726 N N . VAL A 1 94 ? -5.528 -1.816 13.215 1.00 97.56 94 VAL A N 1
ATOM 727 C CA . VAL A 1 94 ? -5.330 -1.815 11.759 1.00 97.56 94 VAL A CA 1
ATOM 728 C C . VAL A 1 94 ? -3.902 -2.218 11.350 1.00 97.56 94 VAL A C 1
ATOM 730 O O . VAL A 1 94 ? -3.725 -2.824 10.296 1.00 97.56 94 VAL A O 1
ATOM 733 N N . GLN A 1 95 ? -2.891 -1.920 12.176 1.00 96.50 95 GLN A N 1
ATOM 734 C CA . GLN A 1 95 ? -1.499 -2.340 11.964 1.00 96.50 95 GLN A CA 1
ATOM 735 C C . GLN A 1 95 ? -1.299 -3.803 12.373 1.00 96.50 95 GLN A C 1
ATOM 737 O O . GLN A 1 95 ? -0.684 -4.564 11.628 1.00 96.50 95 GLN A O 1
ATOM 742 N N . SER A 1 96 ? -1.871 -4.234 13.501 1.00 96.06 96 SER A N 1
ATOM 743 C CA . SER A 1 96 ? -1.804 -5.638 13.944 1.00 96.06 96 SER A CA 1
ATOM 744 C C . SER A 1 96 ? -2.545 -6.603 13.014 1.00 96.06 96 SER A C 1
ATOM 746 O O . SER A 1 96 ? -2.145 -7.756 12.863 1.00 96.06 96 SER A O 1
ATOM 748 N N . ALA A 1 97 ? -3.570 -6.123 12.306 1.00 97.31 97 ALA A N 1
ATOM 749 C CA . ALA A 1 97 ? -4.240 -6.888 11.258 1.00 97.31 97 ALA A CA 1
ATOM 750 C C . ALA A 1 97 ? -3.332 -7.177 10.045 1.00 97.31 97 ALA A C 1
ATOM 752 O O . ALA A 1 97 ? -3.613 -8.087 9.272 1.00 97.31 97 ALA A O 1
ATOM 753 N N . LEU A 1 98 ? -2.244 -6.420 9.856 1.00 96.31 98 LEU A N 1
ATOM 754 C CA . LEU A 1 98 ? -1.229 -6.713 8.842 1.00 96.31 98 LEU A CA 1
ATOM 755 C C . LEU A 1 98 ? -0.127 -7.630 9.382 1.00 96.31 98 LEU A C 1
ATOM 757 O O . LEU A 1 98 ? 0.389 -8.476 8.646 1.00 96.31 98 LEU A O 1
ATOM 761 N N . TYR A 1 99 ? 0.254 -7.452 10.647 1.00 93.12 99 TYR A N 1
ATOM 762 C CA . TYR A 1 99 ? 1.440 -8.076 11.219 1.00 93.12 99 TYR A CA 1
ATOM 763 C C . TYR A 1 99 ? 1.193 -8.607 12.634 1.00 93.12 99 TYR A C 1
ATOM 765 O O . TYR A 1 99 ? 0.759 -7.889 13.530 1.00 93.12 99 TYR A O 1
ATOM 773 N N . ASP A 1 100 ? 1.517 -9.880 12.840 1.00 92.75 100 ASP A N 1
ATOM 774 C CA . ASP A 1 100 ? 1.531 -10.544 14.139 1.00 92.75 100 ASP A CA 1
ATOM 775 C C . ASP A 1 100 ? 2.836 -10.151 14.841 1.00 92.75 100 ASP A C 1
ATOM 777 O O . ASP A 1 100 ? 3.866 -10.820 14.718 1.00 92.75 100 ASP A O 1
ATOM 781 N N . PHE A 1 101 ? 2.800 -9.007 15.529 1.00 88.69 101 PHE A N 1
ATOM 782 C CA . PHE A 1 101 ? 3.955 -8.418 16.215 1.00 88.69 101 PHE A CA 1
ATOM 783 C C . PHE A 1 101 ? 4.508 -9.303 17.331 1.00 88.69 101 PHE A C 1
ATOM 785 O O . PHE A 1 101 ? 5.697 -9.235 17.632 1.00 88.69 101 PHE A O 1
ATOM 792 N N . LYS A 1 102 ? 3.677 -10.182 17.903 1.00 88.62 102 LYS A N 1
ATOM 793 C CA . LYS A 1 102 ? 4.112 -11.140 18.919 1.00 88.62 102 LYS A CA 1
ATOM 794 C C . LYS A 1 102 ? 5.080 -12.172 18.341 1.00 88.62 102 LYS A C 1
ATOM 796 O O . LYS A 1 102 ? 6.104 -12.458 18.952 1.00 88.62 102 LYS A O 1
ATOM 801 N N . HIS A 1 103 ? 4.765 -12.723 17.168 1.00 88.75 103 HIS A N 1
ATOM 802 C CA . HIS A 1 103 ? 5.585 -13.758 16.523 1.00 88.75 103 HIS A CA 1
ATOM 803 C C . HIS A 1 103 ? 6.461 -13.226 15.381 1.00 88.75 103 HIS A C 1
ATOM 805 O O . HIS A 1 103 ? 7.100 -14.017 14.684 1.00 88.75 103 HIS A O 1
ATOM 811 N N . TRP A 1 104 ? 6.468 -11.908 15.178 1.00 87.94 104 TRP A N 1
ATOM 812 C CA . TRP A 1 104 ? 7.200 -11.205 14.129 1.00 87.94 104 TRP A CA 1
ATOM 813 C C . TRP A 1 104 ? 6.989 -11.808 12.729 1.00 87.94 104 TRP A C 1
ATOM 815 O O . TRP A 1 104 ? 7.927 -12.242 12.051 1.00 87.94 104 TRP A O 1
ATOM 825 N N . ARG A 1 105 ? 5.721 -11.899 12.306 1.00 91.12 105 ARG A N 1
ATOM 826 C CA . ARG A 1 105 ? 5.335 -12.479 11.009 1.00 91.12 105 ARG A CA 1
ATOM 827 C C . ARG A 1 105 ? 4.082 -11.817 10.424 1.00 91.12 105 ARG A C 1
ATOM 829 O O . ARG A 1 105 ? 3.289 -11.250 11.169 1.00 91.12 105 ARG A O 1
ATOM 836 N N . PRO A 1 106 ? 3.843 -11.937 9.110 1.00 93.50 106 PRO A N 1
ATOM 837 C CA . PRO A 1 106 ? 2.590 -11.503 8.497 1.00 93.50 106 PRO A CA 1
ATOM 838 C C . PRO A 1 106 ? 1.339 -12.115 9.129 1.00 93.50 106 PRO A C 1
ATOM 840 O O . PRO A 1 106 ? 1.296 -13.317 9.395 1.00 93.50 106 PRO A O 1
ATOM 843 N N . ASN A 1 107 ? 0.296 -11.301 9.280 1.00 94.94 107 ASN A N 1
ATOM 844 C CA . ASN A 1 107 ? -1.016 -11.713 9.767 1.00 94.94 107 ASN A CA 1
ATOM 845 C C . ASN A 1 107 ? -1.991 -11.935 8.589 1.00 94.94 107 ASN A C 1
ATOM 847 O O . ASN A 1 107 ? -2.967 -11.214 8.418 1.00 94.94 107 ASN A O 1
ATOM 851 N N . THR A 1 108 ? -1.702 -12.925 7.738 1.00 94.75 108 THR A N 1
ATOM 852 C CA . THR A 1 108 ? -2.456 -13.197 6.490 1.00 94.75 108 THR A CA 1
ATOM 853 C C . THR A 1 108 ? -3.965 -13.384 6.704 1.00 94.75 108 THR A C 1
ATOM 855 O O . THR A 1 108 ? -4.780 -12.826 5.978 1.00 94.75 108 THR A O 1
ATOM 858 N N . TRP A 1 109 ? -4.330 -14.101 7.758 1.00 95.56 109 TRP A N 1
ATOM 859 C CA . TRP A 1 109 ? -5.686 -14.328 8.242 1.00 95.56 109 TRP A CA 1
ATOM 860 C C . TRP A 1 109 ? -6.449 -13.062 8.694 1.00 95.56 109 TRP A C 1
ATOM 862 O O . TRP A 1 109 ? -7.670 -12.995 8.554 1.00 95.56 109 TRP A O 1
ATOM 872 N N . ALA A 1 110 ? -5.777 -12.003 9.157 1.00 97.12 110 ALA A N 1
ATOM 873 C CA . ALA A 1 110 ? -6.448 -10.759 9.554 1.00 97.12 110 ALA A CA 1
ATOM 874 C C . ALA A 1 110 ? -6.471 -9.670 8.465 1.00 97.12 110 ALA A C 1
ATOM 876 O O . ALA A 1 110 ? -7.282 -8.737 8.528 1.00 97.12 110 ALA A O 1
ATOM 877 N N . MET A 1 111 ? -5.622 -9.775 7.437 1.00 97.19 111 MET A N 1
ATOM 878 C CA . MET A 1 111 ? -5.430 -8.714 6.438 1.00 97.19 111 MET A CA 1
ATOM 879 C C . MET A 1 111 ? -6.721 -8.302 5.722 1.00 97.19 111 MET A C 1
ATOM 881 O O . MET A 1 111 ? -6.904 -7.122 5.409 1.00 97.19 111 MET A O 1
ATOM 885 N N . LYS A 1 112 ? -7.656 -9.239 5.501 1.00 97.31 112 LYS A N 1
ATOM 886 C CA . LYS A 1 112 ? -8.944 -8.940 4.850 1.00 97.31 112 LYS A CA 1
ATOM 887 C C . LYS A 1 112 ? -9.801 -7.935 5.630 1.00 97.31 112 LYS A C 1
ATOM 889 O O . LYS A 1 112 ? -10.683 -7.314 5.041 1.00 97.31 112 LYS A O 1
ATOM 894 N N . PHE A 1 113 ? -9.563 -7.775 6.934 1.00 98.44 113 PHE A N 1
ATOM 895 C CA . PHE A 1 113 ? -10.321 -6.866 7.795 1.00 98.44 113 PHE A CA 1
ATOM 896 C C . PHE A 1 113 ? -9.728 -5.452 7.853 1.00 98.44 113 PHE A C 1
ATOM 898 O O . PHE A 1 113 ? -10.408 -4.529 8.302 1.00 98.44 113 PHE A O 1
ATOM 905 N N . ILE A 1 114 ? -8.506 -5.236 7.350 1.00 98.56 114 ILE A N 1
ATOM 906 C CA . ILE A 1 114 ? -7.860 -3.914 7.326 1.00 98.56 114 ILE A CA 1
ATOM 907 C C . ILE A 1 114 ? -8.778 -2.828 6.729 1.00 98.56 114 ILE A C 1
ATOM 909 O O . ILE A 1 114 ? -8.950 -1.789 7.376 1.00 98.56 114 ILE A O 1
ATOM 913 N N . PRO A 1 115 ? -9.411 -3.023 5.548 1.00 98.56 115 PRO A N 1
ATOM 914 C CA . PRO A 1 115 ? -10.247 -1.983 4.954 1.00 98.56 115 PRO A CA 1
ATOM 915 C C . PRO A 1 115 ? -11.447 -1.601 5.829 1.00 98.56 115 PRO A C 1
ATOM 917 O O . PRO A 1 115 ? -11.747 -0.413 5.952 1.00 98.56 115 PRO A O 1
ATOM 920 N N . ILE A 1 116 ? -12.108 -2.575 6.470 1.00 98.44 116 ILE A N 1
ATOM 921 C CA . ILE A 1 116 ? -13.282 -2.299 7.311 1.00 98.44 116 ILE A CA 1
ATOM 922 C C . ILE A 1 116 ? -12.890 -1.632 8.635 1.00 98.44 116 ILE A C 1
ATOM 924 O O . ILE A 1 116 ? -13.545 -0.669 9.034 1.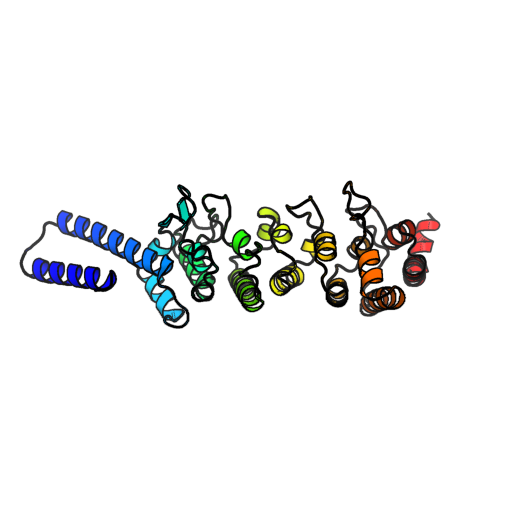00 98.44 116 ILE A O 1
ATOM 928 N N . ILE A 1 117 ? -11.785 -2.049 9.266 1.00 98.25 117 ILE A N 1
ATOM 929 C CA . ILE A 1 117 ? -11.259 -1.407 10.484 1.00 98.25 117 ILE A CA 1
ATOM 930 C C . ILE A 1 117 ? -10.935 0.065 10.195 1.00 98.25 117 ILE A C 1
ATOM 932 O O . ILE A 1 117 ? -11.413 0.958 10.898 1.00 98.25 117 ILE A O 1
ATOM 936 N N . ALA A 1 118 ? -10.203 0.334 9.107 1.00 97.75 118 ALA A N 1
ATOM 937 C CA . ALA A 1 118 ? -9.842 1.691 8.702 1.00 97.75 118 ALA A CA 1
ATOM 938 C C . ALA A 1 118 ? -11.072 2.553 8.370 1.00 97.75 118 ALA A C 1
ATOM 940 O O . ALA A 1 118 ? -11.181 3.703 8.804 1.00 97.75 118 ALA A O 1
ATOM 941 N N . GLN A 1 119 ? -12.030 1.999 7.621 1.00 97.19 119 GLN A N 1
ATOM 942 C CA . GLN A 1 119 ? -13.255 2.708 7.261 1.00 97.19 119 GLN A CA 1
ATOM 943 C C . GLN A 1 119 ? -14.072 3.095 8.500 1.00 97.19 119 GLN A C 1
ATOM 945 O O . GLN A 1 119 ? -14.564 4.224 8.579 1.00 97.19 119 GLN A O 1
ATOM 950 N N . LYS A 1 120 ? -14.212 2.189 9.473 1.00 97.19 120 LYS A N 1
ATOM 951 C CA . LYS A 1 120 ? -14.953 2.446 10.716 1.00 97.19 120 LYS A CA 1
ATOM 952 C C . LYS A 1 120 ? -14.227 3.454 11.598 1.00 97.19 120 LYS A C 1
ATOM 954 O O . LYS A 1 120 ? -14.856 4.419 12.030 1.00 97.19 120 LYS A O 1
ATOM 959 N N . GLY A 1 121 ? -12.910 3.315 11.759 1.00 96.25 121 GLY A N 1
ATOM 960 C CA . GLY A 1 121 ? -12.093 4.285 12.491 1.00 96.25 121 GLY A CA 1
ATOM 961 C C . GLY A 1 121 ? -12.212 5.702 11.917 1.00 96.25 121 GLY A C 1
ATOM 962 O O . GLY A 1 121 ? -12.339 6.668 12.670 1.00 96.25 121 GLY A O 1
ATOM 963 N N . LEU A 1 122 ? -12.260 5.841 10.583 1.00 96.00 122 LEU A N 1
ATOM 964 C CA . LEU A 1 122 ? -12.527 7.126 9.929 1.00 96.00 122 LEU A CA 1
ATOM 965 C C . LEU A 1 122 ? -13.964 7.611 10.171 1.00 96.00 122 LEU A C 1
ATOM 967 O O . LEU A 1 122 ? -14.165 8.762 10.554 1.00 96.00 122 LEU A O 1
ATOM 971 N N . ARG A 1 123 ? -14.965 6.747 9.953 1.00 95.50 123 ARG A N 1
ATOM 972 C CA . ARG A 1 123 ? -16.395 7.083 10.083 1.00 95.50 123 ARG A CA 1
ATOM 973 C C . ARG A 1 123 ? -16.742 7.621 11.469 1.00 95.50 123 ARG A C 1
ATOM 975 O O . ARG A 1 123 ? -17.550 8.542 11.566 1.00 95.50 123 ARG A O 1
ATOM 982 N N . TYR A 1 124 ? -16.153 7.044 12.510 1.00 94.94 124 TYR A N 1
ATOM 983 C CA . TYR A 1 124 ? -16.389 7.438 13.896 1.00 94.94 124 TYR A CA 1
ATOM 984 C C . TYR A 1 124 ? -15.408 8.504 14.405 1.00 94.94 124 TYR A C 1
ATOM 986 O O . TYR A 1 124 ? -15.531 8.944 15.540 1.00 94.94 124 TYR A O 1
ATOM 994 N N . GLY A 1 125 ? -14.467 8.962 13.571 1.00 93.44 125 GLY A N 1
ATOM 995 C CA . GLY A 1 125 ? -13.561 10.060 13.910 1.00 93.44 125 GLY A CA 1
ATOM 996 C C . GLY A 1 125 ? -12.519 9.723 14.979 1.00 93.44 125 GLY A C 1
ATOM 997 O O . GLY A 1 125 ? -11.948 10.642 15.563 1.00 93.44 125 GLY A O 1
ATOM 998 N N . GLN A 1 126 ? -12.233 8.437 15.200 1.00 92.50 126 GLN A N 1
ATOM 999 C CA . GLN A 1 126 ? -11.386 7.944 16.299 1.00 92.50 126 GLN A CA 1
ATOM 1000 C C . GLN A 1 126 ? -9.919 8.386 16.188 1.00 92.50 126 GLN A C 1
ATOM 1002 O O . GLN A 1 126 ? -9.171 8.376 17.156 1.00 92.50 126 GLN A O 1
ATOM 1007 N N . PHE A 1 127 ? -9.522 8.847 15.003 1.00 87.81 127 PHE A N 1
ATOM 1008 C CA . PHE A 1 127 ? -8.164 9.279 14.691 1.00 87.81 127 PHE A CA 1
ATOM 1009 C C . PHE A 1 127 ? -8.074 10.760 14.282 1.00 87.81 127 PHE A C 1
ATOM 1011 O O . PHE A 1 127 ? -7.096 11.189 13.668 1.00 87.81 127 PHE A O 1
ATOM 1018 N N . GLY A 1 128 ? -9.119 11.549 14.553 1.00 78.06 128 GLY A N 1
ATOM 1019 C CA . GLY A 1 128 ? -9.287 12.869 13.946 1.00 78.06 128 GLY A CA 1
ATOM 1020 C C . GLY A 1 128 ? -9.709 12.756 12.476 1.00 78.06 128 GLY A C 1
ATOM 1021 O O . GLY A 1 128 ? -9.314 11.844 11.752 1.00 78.06 128 GLY A O 1
ATOM 1022 N N . LEU A 1 129 ? -10.575 13.669 12.032 1.00 67.19 129 LEU A N 1
ATOM 1023 C CA . LEU A 1 129 ? -11.437 13.447 10.863 1.00 67.19 129 LEU A CA 1
ATOM 1024 C C . LEU A 1 129 ? -10.709 13.183 9.529 1.00 67.19 129 LEU A C 1
ATOM 1026 O O . LEU A 1 129 ? -11.311 12.564 8.661 1.00 67.19 129 LEU A O 1
ATOM 1030 N N . GLU A 1 130 ? -9.451 13.602 9.339 1.00 69.12 130 GLU A N 1
ATOM 1031 C CA . GLU A 1 130 ? -8.753 13.387 8.055 1.00 69.12 130 GLU A CA 1
ATOM 1032 C C . GLU A 1 130 ? -7.246 13.101 8.131 1.00 69.12 130 GLU A C 1
ATOM 1034 O O . GLU A 1 130 ? -6.702 12.542 7.179 1.00 69.12 130 GLU A O 1
ATOM 1039 N N . GLU A 1 131 ? -6.537 13.465 9.203 1.00 79.62 131 GLU A N 1
ATOM 1040 C CA . GLU A 1 131 ? -5.063 13.434 9.176 1.00 79.62 131 GLU A CA 1
ATOM 1041 C C . GLU A 1 131 ? -4.494 12.016 9.236 1.00 79.62 131 GLU A C 1
ATOM 1043 O O . GLU A 1 131 ? -3.555 11.696 8.507 1.00 79.62 131 GLU A O 1
ATOM 1048 N N . LEU A 1 132 ? -5.105 11.157 10.052 1.00 90.62 132 LEU A N 1
ATOM 1049 C CA . LEU A 1 132 ? -4.636 9.795 10.300 1.00 90.62 132 LEU A CA 1
ATOM 1050 C C . LEU A 1 132 ? -5.454 8.717 9.557 1.00 90.62 132 LEU A C 1
ATOM 1052 O O . LEU A 1 132 ? -5.085 7.545 9.577 1.00 90.62 132 LEU A O 1
ATOM 1056 N N . ARG A 1 133 ? -6.541 9.117 8.874 1.00 93.75 133 ARG A N 1
ATOM 1057 C CA . ARG A 1 133 ? -7.422 8.293 8.011 1.00 93.75 133 ARG A CA 1
ATOM 1058 C C . ARG A 1 133 ? -7.743 6.899 8.556 1.00 93.75 133 ARG A C 1
ATOM 1060 O O . ARG A 1 133 ? -7.424 5.890 7.934 1.00 93.75 133 ARG A O 1
ATOM 1067 N N . GLY A 1 134 ? -8.388 6.856 9.720 1.00 94.62 134 GLY A N 1
ATOM 1068 C CA . GLY A 1 134 ? -8.759 5.587 10.352 1.00 94.62 134 GLY A CA 1
ATOM 1069 C C . GLY A 1 134 ? -7.550 4.759 10.793 1.00 94.62 134 GLY A C 1
ATOM 1070 O O . GLY A 1 134 ? -7.577 3.538 10.701 1.00 94.62 134 GLY A O 1
ATOM 1071 N N . GLY A 1 135 ? -6.462 5.426 11.183 1.00 95.81 135 GLY A N 1
ATOM 1072 C CA . GLY A 1 135 ? -5.244 4.800 11.694 1.00 95.81 135 GLY A CA 1
ATOM 1073 C C . GLY A 1 135 ? -4.248 4.350 10.628 1.00 95.81 135 GLY A C 1
ATOM 1074 O O . GLY A 1 135 ? -3.092 4.108 10.953 1.00 95.81 135 GLY A O 1
ATOM 1075 N N . ILE A 1 136 ? -4.616 4.305 9.341 1.00 97.19 136 ILE A N 1
ATOM 1076 C CA . ILE A 1 136 ? -3.702 3.820 8.284 1.00 97.19 136 ILE A CA 1
ATOM 1077 C C . ILE A 1 136 ? -2.470 4.716 8.083 1.00 97.19 136 ILE A C 1
ATOM 1079 O O . ILE A 1 136 ? -1.496 4.295 7.461 1.00 97.19 136 ILE A O 1
ATOM 1083 N N . LEU A 1 137 ? -2.542 5.972 8.535 1.00 96.44 137 LEU A N 1
ATOM 1084 C CA . LEU A 1 137 ? -1.433 6.925 8.520 1.00 96.44 137 LEU A CA 1
ATOM 1085 C C . LEU A 1 137 ? -0.817 7.168 9.899 1.00 96.44 137 LEU A C 1
ATOM 1087 O O . LEU A 1 137 ? 0.088 7.995 10.002 1.00 96.44 137 LEU A O 1
ATOM 1091 N N . ALA A 1 138 ? -1.314 6.504 10.942 1.00 94.94 138 ALA A N 1
ATOM 1092 C CA . ALA A 1 138 ? -0.676 6.562 12.243 1.00 94.94 138 ALA A CA 1
ATOM 1093 C C . ALA A 1 138 ? 0.681 5.860 12.155 1.00 94.94 138 ALA A C 1
ATOM 1095 O O . ALA A 1 138 ? 0.787 4.784 11.566 1.00 94.94 138 ALA A O 1
ATOM 1096 N N . ASN A 1 139 ? 1.710 6.517 12.680 1.00 94.06 139 ASN A N 1
ATOM 1097 C CA . ASN A 1 139 ? 3.037 5.935 12.778 1.00 94.06 139 ASN A CA 1
ATOM 1098 C C . ASN A 1 139 ? 3.076 4.963 13.961 1.00 94.06 139 ASN A C 1
ATOM 1100 O O . ASN A 1 139 ? 2.466 5.232 14.995 1.00 94.06 139 ASN A O 1
ATOM 1104 N N . ASP A 1 140 ? 3.794 3.861 13.790 1.00 87.50 140 ASP A N 1
ATOM 1105 C CA . ASP A 1 140 ? 4.309 3.044 14.882 1.00 87.50 140 ASP A CA 1
ATOM 1106 C C . ASP A 1 140 ? 5.573 3.678 15.498 1.00 87.50 140 ASP A C 1
ATOM 1108 O O . ASP A 1 140 ? 6.030 4.750 15.080 1.00 87.50 140 ASP A O 1
ATOM 1112 N N . ASP A 1 141 ? 6.171 2.982 16.464 1.00 85.75 141 ASP A N 1
ATOM 1113 C CA . ASP A 1 141 ? 7.396 3.410 17.152 1.00 85.75 141 ASP A CA 1
ATOM 1114 C C . ASP A 1 141 ? 8.631 3.530 16.239 1.00 85.75 141 ASP A C 1
ATOM 1116 O O . ASP A 1 141 ? 9.628 4.145 16.622 1.00 85.75 141 ASP A O 1
ATOM 1120 N N . SER A 1 142 ? 8.585 2.978 15.023 1.00 85.56 142 SER A N 1
ATOM 1121 C CA . SER A 1 142 ? 9.643 3.117 14.014 1.00 85.56 142 SER A CA 1
ATOM 1122 C C . SER A 1 142 ? 9.339 4.169 12.950 1.00 85.56 142 SER A C 1
ATOM 1124 O O . SER A 1 142 ? 10.021 4.215 11.920 1.00 85.56 142 SER A O 1
ATOM 1126 N N . ASP A 1 143 ? 8.338 5.021 13.174 1.00 90.06 143 ASP A N 1
ATOM 1127 C CA . ASP A 1 143 ? 7.861 6.007 12.204 1.00 90.06 143 ASP A CA 1
ATOM 1128 C C . ASP A 1 143 ? 7.320 5.380 10.901 1.00 90.06 143 ASP A C 1
ATOM 1130 O O . ASP A 1 143 ? 7.347 6.004 9.831 1.00 90.06 143 ASP A O 1
ATOM 1134 N N . TYR A 1 144 ? 6.805 4.148 10.976 1.00 92.38 144 TYR A N 1
ATOM 1135 C CA . TYR A 1 144 ? 6.106 3.488 9.877 1.00 92.38 144 TYR A CA 1
ATOM 1136 C C . TYR A 1 144 ? 4.601 3.553 10.067 1.00 92.38 144 TYR A C 1
ATOM 1138 O O . TYR A 1 144 ? 4.054 3.172 11.094 1.00 92.38 144 TYR A O 1
ATOM 1146 N N . ASN A 1 145 ? 3.902 3.959 9.013 1.00 95.81 145 ASN A N 1
ATOM 1147 C CA . ASN A 1 145 ? 2.460 3.767 8.942 1.00 95.81 145 ASN A CA 1
ATOM 1148 C C . ASN A 1 145 ? 2.075 2.516 8.152 1.00 95.81 145 ASN A C 1
ATOM 1150 O O . ASN A 1 145 ? 2.880 1.946 7.409 1.00 95.81 145 ASN A O 1
ATOM 1154 N N . LEU A 1 146 ? 0.802 2.131 8.254 1.00 96.88 146 LEU A N 1
ATOM 1155 C CA . LEU A 1 146 ? 0.264 0.944 7.595 1.00 96.88 146 LEU A CA 1
ATOM 1156 C C . LEU A 1 146 ? 0.530 0.921 6.085 1.00 96.88 146 LEU A C 1
ATOM 1158 O O . LEU A 1 146 ? 0.845 -0.132 5.542 1.00 96.88 146 LEU A O 1
ATOM 1162 N N . LEU A 1 147 ? 0.431 2.061 5.388 1.00 96.56 147 LEU A N 1
ATOM 1163 C CA . LEU A 1 147 ? 0.709 2.098 3.947 1.00 96.56 147 LEU A CA 1
ATOM 1164 C C . LEU A 1 147 ? 2.174 1.766 3.654 1.00 96.56 147 LEU A C 1
ATOM 1166 O O . LEU A 1 147 ? 2.461 1.061 2.689 1.00 96.56 147 LEU A O 1
ATOM 1170 N N . GLN A 1 148 ? 3.103 2.249 4.480 1.00 95.06 148 GLN A N 1
ATOM 1171 C CA . GLN A 1 148 ? 4.519 1.907 4.355 1.00 95.06 148 GLN A CA 1
ATOM 1172 C C . GLN A 1 148 ? 4.767 0.433 4.668 1.00 95.06 148 GLN A C 1
ATOM 1174 O O . GLN A 1 148 ? 5.523 -0.196 3.932 1.00 95.06 148 GLN A O 1
ATOM 1179 N N . MET A 1 149 ? 4.103 -0.125 5.682 1.00 94.12 149 MET A N 1
ATOM 1180 C CA . MET A 1 149 ? 4.192 -1.550 6.021 1.00 94.12 149 MET A CA 1
ATOM 1181 C C . MET A 1 149 ? 3.626 -2.443 4.905 1.00 94.12 149 MET A C 1
ATOM 1183 O O . MET A 1 149 ? 4.278 -3.397 4.492 1.00 94.12 149 MET A O 1
ATOM 1187 N N . LEU A 1 150 ? 2.470 -2.084 4.330 1.00 95.38 150 LEU A N 1
ATOM 1188 C CA . LEU A 1 150 ? 1.874 -2.757 3.165 1.00 95.38 150 LEU A CA 1
ATOM 1189 C C . LEU A 1 150 ? 2.774 -2.706 1.930 1.00 95.38 150 LEU A C 1
ATOM 1191 O O . LEU A 1 150 ? 2.600 -3.509 1.017 1.00 95.38 150 LEU A O 1
ATOM 1195 N N . CYS A 1 151 ? 3.708 -1.757 1.864 1.00 92.56 151 CYS A N 1
ATOM 1196 C CA . CYS A 1 151 ? 4.665 -1.645 0.770 1.00 92.56 151 CYS A CA 1
ATOM 1197 C C . CYS A 1 151 ? 6.002 -2.302 1.087 1.00 92.56 151 CYS A C 1
ATOM 1199 O O . CYS A 1 151 ? 6.670 -2.702 0.149 1.00 92.56 151 CYS A O 1
ATOM 1201 N N . ALA A 1 152 ? 6.391 -2.431 2.354 1.00 89.69 152 ALA A N 1
ATOM 1202 C CA . ALA A 1 152 ? 7.714 -2.900 2.739 1.00 89.69 152 ALA A CA 1
ATOM 1203 C C . ALA A 1 152 ? 8.015 -4.329 2.230 1.00 89.69 152 ALA A C 1
ATOM 1205 O O . ALA A 1 152 ? 7.085 -5.142 2.077 1.00 89.69 152 ALA A O 1
ATOM 1206 N N . PRO A 1 153 ? 9.303 -4.658 1.977 1.00 81.94 153 PRO A N 1
ATOM 1207 C CA . PRO A 1 153 ? 9.728 -6.049 1.899 1.00 81.94 153 PRO A CA 1
ATOM 1208 C C . PRO A 1 153 ? 9.342 -6.772 3.181 1.00 81.94 153 PRO A C 1
ATOM 1210 O O . PRO A 1 153 ? 9.436 -6.213 4.275 1.00 81.94 153 PRO A O 1
ATOM 1213 N N . LEU A 1 154 ? 8.960 -8.033 3.035 1.00 79.00 154 LEU A N 1
ATOM 1214 C CA . LEU A 1 154 ? 9.030 -8.938 4.165 1.00 79.00 154 LEU A CA 1
ATOM 1215 C C . LEU A 1 154 ? 10.448 -9.476 4.287 1.00 79.00 154 LEU A C 1
ATOM 1217 O O . LEU A 1 154 ? 11.228 -9.450 3.339 1.00 79.00 154 LEU A O 1
ATOM 1221 N N . ASP A 1 155 ? 10.753 -10.010 5.463 1.00 80.19 155 ASP A N 1
ATOM 1222 C CA . ASP A 1 155 ? 11.844 -10.964 5.593 1.00 80.19 155 ASP A CA 1
ATOM 1223 C C . ASP A 1 155 ? 11.669 -12.069 4.534 1.00 80.19 155 ASP A C 1
ATOM 1225 O O . ASP A 1 155 ? 10.558 -12.580 4.364 1.00 80.19 155 ASP A O 1
ATOM 1229 N N . GLU A 1 156 ? 12.750 -12.431 3.834 1.00 78.44 156 GLU A N 1
ATOM 1230 C CA . GLU A 1 156 ? 12.762 -13.432 2.752 1.00 78.44 156 GLU A CA 1
ATOM 1231 C C . GLU A 1 156 ? 12.045 -14.736 3.146 1.00 78.44 156 GLU A C 1
ATOM 1233 O O . GLU A 1 156 ? 11.460 -15.417 2.306 1.00 78.44 156 GLU A O 1
ATOM 1238 N N . ARG A 1 157 ? 12.028 -15.070 4.444 1.00 80.94 157 ARG A N 1
ATOM 1239 C CA . ARG A 1 157 ? 11.337 -16.245 5.002 1.00 80.94 157 ARG A CA 1
ATOM 1240 C C . ARG A 1 157 ? 9.815 -16.219 4.835 1.00 80.94 157 ARG A C 1
ATOM 1242 O O . ARG A 1 157 ? 9.189 -17.276 4.913 1.00 80.94 157 ARG A O 1
ATOM 1249 N N . PHE A 1 158 ? 9.224 -15.043 4.654 1.00 80.06 158 PHE A N 1
ATOM 1250 C CA . PHE A 1 158 ? 7.779 -14.840 4.544 1.00 80.06 158 PHE A CA 1
ATOM 1251 C C . PHE A 1 158 ? 7.354 -14.302 3.175 1.00 80.06 158 PHE A C 1
ATOM 1253 O O . PHE A 1 158 ? 6.157 -14.118 2.936 1.00 80.06 158 PHE A O 1
ATOM 1260 N N . GLU A 1 159 ? 8.305 -14.058 2.271 1.00 78.00 159 GLU A N 1
ATOM 1261 C CA . GLU A 1 159 ? 7.987 -13.664 0.906 1.00 78.00 159 GLU A CA 1
ATOM 1262 C C . GLU A 1 159 ? 7.246 -14.808 0.201 1.00 78.00 159 GLU A C 1
ATOM 1264 O O . GLU A 1 159 ? 7.790 -15.871 -0.097 1.00 78.00 159 GLU A O 1
ATOM 1269 N N . SER A 1 160 ? 5.957 -14.587 -0.048 1.00 87.12 160 SER A N 1
ATOM 1270 C CA . SER A 1 160 ? 5.101 -15.501 -0.794 1.00 87.12 160 SER A CA 1
ATOM 1271 C C . SER A 1 160 ? 4.235 -14.717 -1.769 1.00 87.12 160 SER A C 1
ATOM 1273 O O . SER A 1 160 ? 3.841 -13.578 -1.508 1.00 87.12 160 SER A O 1
ATOM 1275 N N . GLN A 1 161 ? 3.917 -15.347 -2.899 1.00 88.25 161 GLN A N 1
ATOM 1276 C CA . GLN A 1 161 ? 3.020 -14.767 -3.896 1.00 88.25 161 GLN A CA 1
ATOM 1277 C C . GLN A 1 161 ? 1.628 -14.479 -3.307 1.00 88.25 161 GLN A C 1
ATOM 1279 O O . GLN A 1 161 ? 1.005 -13.484 -3.671 1.00 88.25 161 GLN A O 1
ATOM 1284 N N . ASP A 1 162 ? 1.171 -15.313 -2.370 1.00 92.12 162 ASP A N 1
ATOM 1285 C CA . ASP A 1 162 ? -0.118 -15.147 -1.697 1.00 92.12 162 ASP A CA 1
ATOM 1286 C C . ASP A 1 162 ? -0.131 -13.905 -0.798 1.00 92.12 162 ASP A C 1
ATOM 1288 O O . ASP A 1 162 ? -1.097 -13.142 -0.820 1.00 92.12 162 ASP A O 1
ATOM 1292 N N . TYR A 1 163 ? 0.954 -13.643 -0.060 1.00 92.25 163 TYR A N 1
ATOM 1293 C CA . TYR A 1 163 ? 1.068 -12.421 0.739 1.00 92.25 163 TYR A CA 1
ATOM 1294 C C . TYR A 1 163 ? 1.087 -11.159 -0.135 1.00 92.25 163 TYR A C 1
ATOM 1296 O O . TYR A 1 163 ? 0.411 -10.174 0.173 1.00 92.25 163 TYR A O 1
ATOM 1304 N N . ASP A 1 164 ? 1.828 -11.186 -1.248 1.00 93.56 164 ASP A N 1
ATOM 1305 C CA . ASP A 1 164 ? 1.863 -10.068 -2.195 1.00 93.56 164 ASP A CA 1
ATOM 1306 C C . ASP A 1 164 ? 0.474 -9.783 -2.797 1.00 93.56 164 ASP A C 1
ATOM 1308 O O . ASP A 1 164 ? 0.053 -8.623 -2.891 1.00 93.56 164 ASP A O 1
ATOM 1312 N N . ALA A 1 165 ? -0.280 -10.836 -3.130 1.00 95.00 165 ALA A N 1
ATOM 1313 C CA . ALA A 1 165 ? -1.661 -10.728 -3.596 1.00 95.00 165 ALA A CA 1
ATOM 1314 C C . ALA A 1 165 ? -2.575 -10.090 -2.537 1.00 95.00 165 ALA A C 1
ATOM 1316 O O . ALA A 1 165 ? -3.288 -9.132 -2.842 1.00 95.00 165 ALA A O 1
ATOM 1317 N N . GLN A 1 166 ? -2.500 -10.546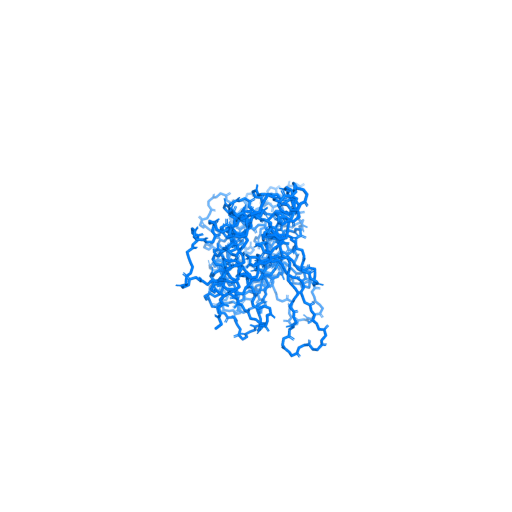 -1.284 1.00 96.00 166 GLN A N 1
ATOM 1318 C CA . GLN A 1 166 ? -3.307 -10.002 -0.187 1.00 96.00 166 GLN A CA 1
ATOM 1319 C C . GLN A 1 166 ? -2.991 -8.525 0.083 1.00 96.00 166 GLN A C 1
ATOM 1321 O O . GLN A 1 166 ? -3.908 -7.710 0.191 1.00 96.00 166 GLN A O 1
ATOM 1326 N N . CYS A 1 167 ? -1.709 -8.141 0.119 1.00 96.25 167 CYS A N 1
ATOM 1327 C CA . CYS A 1 167 ? -1.331 -6.734 0.277 1.00 96.25 167 CYS A CA 1
ATOM 1328 C C . CYS A 1 167 ? -1.869 -5.880 -0.875 1.00 96.25 167 CYS A C 1
ATOM 1330 O O . CYS A 1 167 ? -2.378 -4.778 -0.661 1.00 96.25 167 CYS A O 1
ATOM 1332 N N . THR A 1 168 ? -1.769 -6.395 -2.102 1.00 96.31 168 THR A N 1
ATOM 1333 C CA . THR A 1 168 ? -2.277 -5.724 -3.303 1.00 96.31 168 THR A CA 1
ATOM 1334 C C . THR A 1 168 ? -3.790 -5.517 -3.234 1.00 96.31 168 THR A C 1
ATOM 1336 O O . THR A 1 168 ? -4.285 -4.441 -3.581 1.00 96.31 168 THR A O 1
ATOM 1339 N N . ASP A 1 169 ? -4.533 -6.514 -2.758 1.00 97.69 169 ASP A N 1
ATOM 1340 C CA . ASP A 1 169 ? -5.983 -6.428 -2.604 1.00 97.69 169 ASP A CA 1
ATOM 1341 C C . ASP A 1 169 ? -6.390 -5.433 -1.512 1.00 97.69 169 ASP A C 1
ATOM 1343 O O . ASP A 1 169 ? -7.325 -4.655 -1.723 1.00 97.69 169 ASP A O 1
ATOM 1347 N N . VAL A 1 170 ? -5.663 -5.377 -0.390 1.00 97.88 170 VAL A N 1
ATOM 1348 C CA . VAL A 1 170 ? -5.871 -4.358 0.653 1.00 97.88 170 VAL A CA 1
ATOM 1349 C C . VAL A 1 170 ? -5.626 -2.954 0.094 1.00 97.88 170 VAL A C 1
ATOM 1351 O O . VAL A 1 170 ? -6.482 -2.081 0.237 1.00 97.88 170 VAL A O 1
ATOM 1354 N N . LEU A 1 171 ? -4.509 -2.728 -0.609 1.00 97.56 171 LEU A N 1
ATOM 1355 C CA . LEU A 1 171 ? -4.199 -1.431 -1.227 1.00 97.56 171 LEU A CA 1
ATOM 1356 C C . LEU A 1 171 ? -5.280 -0.997 -2.230 1.00 97.56 171 LEU A C 1
ATOM 1358 O O . LEU A 1 171 ? -5.671 0.175 -2.246 1.00 97.56 171 LEU A O 1
ATOM 1362 N N . ARG A 1 172 ? -5.799 -1.931 -3.039 1.00 97.50 172 ARG A N 1
ATOM 1363 C CA . ARG A 1 172 ? -6.889 -1.660 -3.989 1.00 97.50 172 ARG A CA 1
ATOM 1364 C C . ARG A 1 172 ? -8.172 -1.256 -3.267 1.00 97.50 172 ARG A C 1
ATOM 1366 O O . ARG A 1 172 ? -8.765 -0.246 -3.631 1.00 97.50 172 ARG A O 1
ATOM 1373 N N . GLN A 1 173 ? -8.558 -1.985 -2.222 1.00 98.06 173 GLN A N 1
ATOM 1374 C CA . GLN A 1 173 ? -9.752 -1.669 -1.437 1.00 98.06 173 GLN A CA 1
ATOM 1375 C C . GLN A 1 173 ? -9.632 -0.316 -0.726 1.00 98.06 173 GLN A C 1
ATOM 1377 O O . GLN A 1 173 ? -10.541 0.506 -0.825 1.00 98.06 173 GLN A O 1
ATOM 1382 N N . LEU A 1 174 ? -8.493 -0.030 -0.084 1.00 97.75 174 LEU A N 1
ATOM 1383 C CA . LEU A 1 174 ? -8.244 1.271 0.550 1.00 97.75 174 LEU A CA 1
ATOM 1384 C C . LEU A 1 174 ? -8.316 2.418 -0.468 1.00 97.75 174 LEU A C 1
ATOM 1386 O O . LEU A 1 174 ? -8.859 3.483 -0.173 1.00 97.75 174 LEU A O 1
ATOM 1390 N N . LYS A 1 175 ? -7.802 2.214 -1.684 1.00 96.81 175 LYS A N 1
ATOM 1391 C CA . LYS A 1 175 ? -7.922 3.182 -2.782 1.00 96.81 175 LYS A CA 1
ATOM 1392 C C . LYS A 1 175 ? -9.383 3.383 -3.192 1.00 96.81 175 LYS A C 1
ATOM 1394 O O . LYS A 1 175 ? -9.819 4.527 -3.304 1.00 96.81 175 LYS A O 1
ATOM 1399 N N . ASP A 1 176 ? -10.129 2.304 -3.409 1.00 97.00 176 ASP A N 1
ATOM 1400 C CA . ASP A 1 176 ? -11.522 2.363 -3.869 1.00 97.00 176 ASP A CA 1
ATOM 1401 C C . ASP A 1 176 ? -12.447 3.002 -2.815 1.00 97.00 176 ASP A C 1
ATOM 1403 O O . ASP A 1 176 ? -13.402 3.694 -3.163 1.00 97.00 176 ASP A O 1
ATOM 1407 N N . MET A 1 177 ? -12.109 2.867 -1.528 1.00 96.25 177 MET A N 1
ATOM 1408 C CA . MET A 1 177 ? -12.773 3.548 -0.408 1.00 96.25 177 MET A CA 1
ATOM 1409 C C . MET A 1 177 ? -12.364 5.022 -0.237 1.00 96.25 177 MET A C 1
ATOM 1411 O O . MET A 1 177 ? -12.885 5.700 0.647 1.00 96.25 177 MET A O 1
ATOM 1415 N N . GLY A 1 178 ? -11.425 5.537 -1.037 1.00 95.31 178 GLY A N 1
ATOM 1416 C CA . GLY A 1 178 ? -10.906 6.897 -0.874 1.00 95.31 178 GLY A CA 1
ATOM 1417 C C . GLY A 1 178 ? -10.057 7.080 0.388 1.00 95.31 178 GLY A C 1
ATOM 1418 O O . GLY A 1 178 ? -9.937 8.192 0.890 1.00 95.31 178 GLY A O 1
ATOM 1419 N N . LEU A 1 179 ? -9.468 6.004 0.911 1.00 96.19 179 LEU A N 1
ATOM 1420 C CA . LEU A 1 179 ? -8.541 6.037 2.042 1.00 96.19 179 LEU A CA 1
ATOM 1421 C C . LEU A 1 179 ? -7.083 6.124 1.587 1.00 96.19 179 LEU A C 1
ATOM 1423 O O . LEU A 1 179 ? -6.256 6.642 2.327 1.00 96.19 179 LEU A O 1
ATOM 1427 N N . PHE A 1 180 ? -6.760 5.705 0.362 1.00 96.00 180 PHE A N 1
ATOM 1428 C CA . PHE A 1 180 ? -5.410 5.756 -0.209 1.00 96.00 180 PHE A CA 1
ATOM 1429 C C . PHE A 1 180 ? -5.365 6.602 -1.493 1.00 96.00 180 PHE A C 1
ATOM 1431 O O . PHE A 1 180 ? -6.111 6.367 -2.444 1.00 96.00 180 PHE A O 1
ATOM 1438 N N . PHE A 1 181 ? -4.476 7.600 -1.541 1.00 95.00 181 PHE A N 1
ATOM 1439 C CA . PHE A 1 181 ? -4.362 8.575 -2.629 1.00 95.00 181 PHE A CA 1
ATOM 1440 C C . PHE A 1 181 ? -2.955 8.630 -3.231 1.00 95.00 181 PHE A C 1
ATOM 1442 O O . PHE A 1 181 ? -1.949 8.372 -2.576 1.00 95.00 181 PHE A O 1
ATOM 1449 N N . LYS A 1 182 ? -2.860 9.120 -4.474 1.00 93.44 182 LYS A N 1
ATOM 1450 C CA . LYS A 1 182 ? -1.572 9.331 -5.164 1.00 93.44 182 LYS A CA 1
ATOM 1451 C C . LYS A 1 182 ? -0.609 10.235 -4.387 1.00 93.44 182 LYS A C 1
ATOM 1453 O O . LYS A 1 182 ? 0.597 10.026 -4.426 1.00 93.44 182 LYS A O 1
ATOM 1458 N N . LYS A 1 183 ? -1.132 11.232 -3.658 1.00 92.94 183 LYS A N 1
ATOM 1459 C CA . LYS A 1 183 ? -0.313 12.123 -2.816 1.00 92.94 183 LYS A CA 1
ATOM 1460 C C . LYS A 1 183 ? 0.427 11.369 -1.704 1.00 92.94 183 LYS A C 1
ATOM 1462 O O . LYS A 1 183 ? 1.487 11.821 -1.288 1.00 92.94 183 LYS A O 1
ATOM 1467 N N . ASP A 1 184 ? -0.100 10.230 -1.261 1.00 93.19 184 ASP A N 1
ATOM 1468 C CA . ASP A 1 184 ? 0.488 9.427 -0.186 1.00 93.19 184 ASP A CA 1
ATOM 1469 C C . ASP A 1 184 ? 1.686 8.634 -0.670 1.00 93.19 184 ASP A C 1
ATOM 1471 O O . ASP A 1 184 ? 2.684 8.544 0.037 1.00 93.19 184 ASP A O 1
ATOM 1475 N N . VAL A 1 185 ? 1.611 8.135 -1.906 1.00 90.44 185 VAL A N 1
ATOM 1476 C CA . VAL A 1 185 ? 2.718 7.440 -2.566 1.00 90.44 185 VAL A CA 1
ATOM 1477 C C . VAL A 1 185 ? 3.981 8.301 -2.527 1.00 90.44 185 VAL A C 1
ATOM 1479 O O . VAL A 1 185 ? 5.019 7.837 -2.061 1.00 90.44 185 VAL A O 1
ATOM 1482 N N . ARG A 1 186 ? 3.848 9.586 -2.886 1.00 87.88 186 ARG A N 1
ATOM 1483 C CA . ARG A 1 186 ? 4.917 10.589 -2.782 1.00 87.88 186 ARG A CA 1
ATOM 1484 C C . ARG A 1 186 ? 5.278 10.918 -1.341 1.00 87.88 186 ARG A C 1
ATOM 1486 O O . ARG A 1 186 ? 6.443 10.843 -0.963 1.00 87.88 186 ARG A O 1
ATOM 1493 N N . ARG A 1 187 ? 4.283 11.313 -0.536 1.00 91.19 187 ARG A N 1
ATOM 1494 C CA . ARG A 1 187 ? 4.490 11.821 0.832 1.00 91.19 187 ARG A CA 1
ATOM 1495 C C . ARG A 1 187 ? 5.223 10.813 1.712 1.00 91.19 187 ARG A C 1
ATOM 1497 O O . ARG A 1 187 ? 6.107 11.205 2.464 1.00 91.19 187 ARG A O 1
ATOM 1504 N N . TYR A 1 188 ? 4.866 9.538 1.597 1.00 90.94 188 TYR A N 1
ATOM 1505 C CA . TYR A 1 188 ? 5.424 8.451 2.403 1.00 90.94 188 TYR A CA 1
ATOM 1506 C C . TYR A 1 188 ? 6.453 7.609 1.648 1.00 90.94 188 TYR A C 1
ATOM 1508 O O . TYR A 1 188 ? 6.940 6.615 2.195 1.00 90.94 188 TYR A O 1
ATOM 1516 N N . LYS A 1 189 ? 6.798 8.031 0.421 1.00 89.62 189 LYS A N 1
ATOM 1517 C CA . LYS A 1 189 ? 7.802 7.422 -0.456 1.00 89.62 189 LYS A CA 1
ATOM 1518 C C . LYS A 1 189 ? 7.589 5.915 -0.622 1.00 89.62 189 LYS A C 1
ATOM 1520 O O . LYS A 1 189 ? 8.523 5.122 -0.512 1.00 89.62 189 LYS A O 1
ATOM 1525 N N . LEU A 1 190 ? 6.335 5.532 -0.864 1.00 90.50 190 LEU A N 1
ATOM 1526 C CA . LEU A 1 190 ? 5.901 4.135 -0.903 1.00 90.50 190 LEU A CA 1
ATOM 1527 C C . LEU A 1 190 ? 6.575 3.358 -2.038 1.00 90.50 190 LEU A C 1
ATOM 1529 O O . LEU A 1 190 ? 6.911 2.198 -1.845 1.00 90.50 190 LEU A O 1
ATOM 1533 N N . ALA A 1 191 ? 6.855 4.018 -3.170 1.00 84.62 191 ALA A N 1
ATOM 1534 C CA . ALA A 1 191 ? 7.541 3.434 -4.328 1.00 84.62 191 ALA A CA 1
ATOM 1535 C C . ALA A 1 191 ? 8.833 2.712 -3.940 1.00 84.62 191 ALA A C 1
ATOM 1537 O O . ALA A 1 191 ? 9.018 1.541 -4.243 1.00 84.62 191 ALA A O 1
ATOM 1538 N N . GLY A 1 192 ? 9.698 3.423 -3.213 1.00 81.06 192 GLY A N 1
ATOM 1539 C CA . GLY A 1 192 ? 10.997 2.912 -2.798 1.00 81.06 192 GLY A CA 1
ATOM 1540 C C . GLY A 1 192 ? 10.915 1.919 -1.646 1.00 81.06 192 GLY A C 1
ATOM 1541 O O . GLY A 1 192 ? 11.951 1.459 -1.195 1.00 81.06 192 GLY A O 1
ATOM 1542 N N . ARG A 1 193 ? 9.721 1.625 -1.122 1.00 86.25 193 ARG A N 1
ATOM 1543 C CA . ARG A 1 193 ? 9.536 0.583 -0.109 1.00 86.25 193 ARG A CA 1
ATOM 1544 C C . ARG A 1 193 ? 9.085 -0.740 -0.713 1.00 86.25 193 ARG A C 1
ATOM 1546 O O . ARG A 1 193 ? 9.274 -1.753 -0.059 1.00 86.25 193 ARG A O 1
ATOM 1553 N N . ILE A 1 194 ? 8.543 -0.749 -1.932 1.00 84.62 194 ILE A N 1
ATOM 1554 C CA . ILE A 1 194 ? 8.109 -1.984 -2.587 1.00 84.62 194 ILE A CA 1
ATOM 1555 C C . ILE A 1 194 ? 9.323 -2.737 -3.099 1.00 84.62 194 ILE A C 1
ATOM 1557 O O . ILE A 1 194 ? 9.927 -2.352 -4.094 1.00 84.62 194 ILE A O 1
ATOM 1561 N N . HIS A 1 195 ? 9.650 -3.843 -2.441 1.00 80.81 195 HIS A N 1
ATOM 1562 C CA . HIS A 1 195 ? 10.652 -4.773 -2.948 1.00 80.81 195 HIS A CA 1
ATOM 1563 C C . HIS A 1 195 ? 10.153 -5.422 -4.244 1.00 80.81 195 HIS A C 1
ATOM 1565 O O . HIS A 1 195 ? 9.007 -5.857 -4.297 1.00 80.81 195 HIS A O 1
ATOM 1571 N N . ALA A 1 196 ? 10.962 -5.491 -5.306 1.00 68.12 196 ALA A N 1
ATOM 1572 C CA . ALA A 1 196 ? 10.438 -5.885 -6.623 1.00 68.12 196 ALA A CA 1
ATOM 1573 C C . ALA A 1 196 ? 10.109 -7.374 -6.776 1.00 68.12 196 ALA A C 1
ATOM 1575 O O . ALA A 1 196 ? 9.466 -7.744 -7.760 1.00 68.12 196 ALA A O 1
ATOM 1576 N N . GLY A 1 197 ? 10.462 -8.218 -5.797 1.00 73.88 197 GLY A N 1
ATOM 1577 C CA . GLY A 1 197 ? 9.868 -9.556 -5.678 1.00 73.88 197 GLY A CA 1
ATOM 1578 C C . GLY A 1 197 ? 8.336 -9.503 -5.560 1.00 73.88 197 GLY A C 1
ATOM 1579 O O . GLY A 1 197 ? 7.639 -10.419 -5.992 1.00 73.88 197 GLY A O 1
ATOM 1580 N N . ASN A 1 198 ? 7.803 -8.374 -5.086 1.00 84.94 198 ASN A N 1
ATOM 1581 C CA . ASN A 1 198 ? 6.383 -8.097 -4.897 1.00 84.94 198 ASN A CA 1
ATOM 1582 C C . ASN A 1 198 ? 5.736 -7.542 -6.167 1.00 84.94 198 ASN A C 1
ATOM 1584 O O . ASN A 1 198 ? 5.265 -6.398 -6.226 1.00 84.94 198 ASN A O 1
ATOM 1588 N N . LYS A 1 199 ? 5.781 -8.355 -7.226 1.00 85.44 199 LYS A N 1
ATOM 1589 C CA . LYS A 1 199 ? 5.343 -7.972 -8.571 1.00 85.44 199 LYS A CA 1
ATOM 1590 C C . LYS A 1 199 ? 3.915 -7.420 -8.570 1.00 85.44 199 LYS A C 1
ATOM 1592 O O . LYS A 1 199 ? 3.663 -6.428 -9.246 1.00 85.44 199 LYS A O 1
ATOM 1597 N N . MET A 1 200 ? 2.980 -8.016 -7.826 1.00 89.38 200 MET A N 1
ATOM 1598 C CA . MET A 1 200 ? 1.577 -7.583 -7.834 1.00 89.38 200 MET A CA 1
ATOM 1599 C C . MET A 1 200 ? 1.412 -6.183 -7.244 1.00 89.38 200 MET A C 1
ATOM 1601 O O . MET A 1 200 ? 0.732 -5.352 -7.855 1.00 89.38 200 MET A O 1
ATOM 1605 N N . ARG A 1 201 ? 2.092 -5.890 -6.127 1.00 91.25 201 ARG A N 1
ATOM 1606 C CA . ARG A 1 201 ? 2.092 -4.551 -5.520 1.00 91.25 201 ARG A CA 1
ATOM 1607 C C . ARG A 1 201 ? 2.683 -3.512 -6.464 1.00 91.25 201 ARG A C 1
ATOM 1609 O O . ARG A 1 201 ? 2.055 -2.476 -6.691 1.00 91.25 201 ARG A O 1
ATOM 1616 N N . VAL A 1 202 ? 3.845 -3.808 -7.058 1.00 86.44 202 VAL A N 1
ATOM 1617 C CA . VAL A 1 202 ? 4.493 -2.934 -8.052 1.00 86.44 202 VAL A CA 1
ATOM 1618 C C . VAL A 1 202 ? 3.527 -2.644 -9.204 1.00 86.44 202 VAL A C 1
ATOM 1620 O O . VAL A 1 202 ? 3.239 -1.481 -9.496 1.00 86.44 202 VAL A O 1
ATOM 1623 N N . TRP A 1 203 ? 2.956 -3.686 -9.813 1.00 85.56 203 TRP A N 1
ATOM 1624 C CA . TRP A 1 203 ? 2.056 -3.542 -10.956 1.00 85.56 203 TRP A CA 1
ATOM 1625 C C . TRP A 1 203 ? 0.795 -2.756 -10.636 1.00 85.56 203 TRP A C 1
ATOM 1627 O O . TRP A 1 203 ? 0.407 -1.878 -11.409 1.00 85.56 203 TRP A O 1
ATOM 1637 N N . ASN A 1 204 ? 0.175 -3.031 -9.492 1.00 88.88 204 ASN A N 1
ATOM 1638 C CA . ASN A 1 204 ? -1.023 -2.324 -9.072 1.00 88.88 204 ASN A CA 1
ATOM 1639 C C . ASN A 1 204 ? -0.761 -0.826 -8.866 1.00 88.88 204 ASN A C 1
ATOM 1641 O O . ASN A 1 204 ? -1.553 0.008 -9.316 1.00 88.88 204 ASN A O 1
ATOM 1645 N N . MET A 1 205 ? 0.371 -0.478 -8.246 1.00 88.69 205 MET A N 1
ATOM 1646 C CA . MET A 1 205 ? 0.757 0.918 -8.045 1.00 88.69 205 MET A CA 1
ATOM 1647 C C . MET A 1 205 ? 1.003 1.646 -9.362 1.00 88.69 205 MET A C 1
ATOM 1649 O O . MET A 1 205 ? 0.579 2.789 -9.516 1.00 88.69 205 MET A O 1
ATOM 1653 N N . LEU A 1 206 ? 1.641 0.989 -10.325 1.00 84.06 206 LEU A N 1
ATOM 1654 C CA . LEU A 1 206 ? 1.966 1.584 -11.619 1.00 84.06 206 LEU A CA 1
ATOM 1655 C C . LEU A 1 206 ? 0.764 1.744 -12.529 1.00 84.06 206 LEU A C 1
ATOM 1657 O O . LEU A 1 206 ? 0.634 2.766 -13.197 1.00 84.06 206 LEU A O 1
ATOM 1661 N N . GLU A 1 207 ? -0.137 0.764 -12.536 1.00 84.56 207 GLU A N 1
ATOM 1662 C CA . GLU A 1 207 ? -1.402 0.881 -13.253 1.00 84.56 207 GLU A CA 1
ATOM 1663 C C . GLU A 1 207 ? -2.202 2.084 -12.739 1.00 84.56 207 GLU A C 1
ATOM 1665 O O . GLU A 1 207 ? -2.771 2.856 -13.514 1.00 84.56 207 GLU A O 1
ATOM 1670 N N . TRP A 1 208 ? -2.207 2.287 -11.423 1.00 86.94 208 TRP A N 1
ATOM 1671 C CA . TRP A 1 208 ? -2.893 3.415 -10.811 1.00 86.94 208 TRP A CA 1
ATOM 1672 C C . TRP A 1 208 ? -2.150 4.746 -10.991 1.00 86.94 208 TRP A C 1
ATOM 1674 O O . TRP A 1 208 ? -2.773 5.799 -11.204 1.00 86.94 208 TRP A O 1
ATOM 1684 N N . TYR A 1 209 ? -0.824 4.720 -10.899 1.00 87.00 209 TYR A N 1
ATOM 1685 C CA . TYR A 1 209 ? 0.032 5.892 -10.908 1.00 87.00 209 TYR A CA 1
ATOM 1686 C C . TYR A 1 209 ? 1.314 5.666 -11.736 1.00 87.00 209 TYR A C 1
ATOM 1688 O O . TYR A 1 209 ? 2.390 5.473 -11.180 1.00 87.00 209 TYR A O 1
ATOM 1696 N N . PRO A 1 210 ? 1.236 5.789 -13.077 1.00 81.31 210 PRO A N 1
ATOM 1697 C CA . PRO A 1 210 ? 2.388 5.556 -13.958 1.00 81.31 210 PRO A CA 1
ATOM 1698 C C . PRO A 1 210 ? 3.582 6.481 -13.685 1.00 81.31 210 PRO A C 1
ATOM 1700 O O . PRO A 1 210 ? 4.731 6.090 -13.855 1.00 81.31 210 PRO A O 1
ATOM 1703 N N . GLY A 1 211 ? 3.315 7.703 -13.202 1.00 81.31 211 GLY A N 1
ATOM 1704 C CA . GLY A 1 211 ? 4.353 8.674 -12.840 1.00 81.31 211 GLY A CA 1
ATOM 1705 C C . GLY A 1 211 ? 5.275 8.217 -11.705 1.00 81.31 211 GLY A C 1
ATOM 1706 O O . GLY A 1 211 ? 6.336 8.811 -11.530 1.00 81.31 211 GLY A O 1
ATOM 1707 N N . LEU A 1 212 ? 4.908 7.151 -10.983 1.00 82.00 212 LEU A N 1
ATOM 1708 C CA . LEU A 1 212 ? 5.729 6.510 -9.956 1.00 82.00 212 LEU A CA 1
ATOM 1709 C C . LEU A 1 212 ? 7.121 6.123 -10.458 1.00 82.00 212 LEU A C 1
ATOM 1711 O O . LEU A 1 212 ? 8.074 6.080 -9.691 1.00 82.00 212 LEU A O 1
ATOM 1715 N N . LEU A 1 213 ? 7.251 5.880 -11.758 1.00 79.50 213 LEU A N 1
ATOM 1716 C CA . LEU A 1 213 ? 8.501 5.441 -12.358 1.00 79.50 213 LEU A CA 1
ATOM 1717 C C . LEU A 1 213 ? 9.639 6.430 -12.302 1.00 79.50 213 LEU A C 1
ATOM 1719 O O . LEU A 1 213 ? 10.801 6.033 -12.293 1.00 79.50 213 LEU A O 1
ATOM 1723 N N . LYS A 1 214 ? 9.278 7.706 -12.285 1.00 77.06 214 LYS A N 1
ATOM 1724 C CA . LYS A 1 214 ? 10.217 8.817 -12.186 1.00 77.06 214 LYS A CA 1
ATOM 1725 C C . LYS A 1 214 ? 10.495 9.194 -10.747 1.00 77.06 214 LYS A C 1
ATOM 1727 O O . LYS A 1 214 ? 11.359 10.028 -10.492 1.00 77.06 214 LYS A O 1
ATOM 1732 N N . GLU A 1 215 ? 9.724 8.652 -9.808 1.00 77.88 215 GLU A N 1
ATOM 1733 C CA . GLU A 1 215 ? 9.911 8.985 -8.411 1.00 77.88 215 GLU A CA 1
ATOM 1734 C C . GLU A 1 215 ? 11.178 8.320 -7.910 1.00 77.88 215 GLU A C 1
ATOM 1736 O O . GLU A 1 215 ? 11.347 7.103 -7.9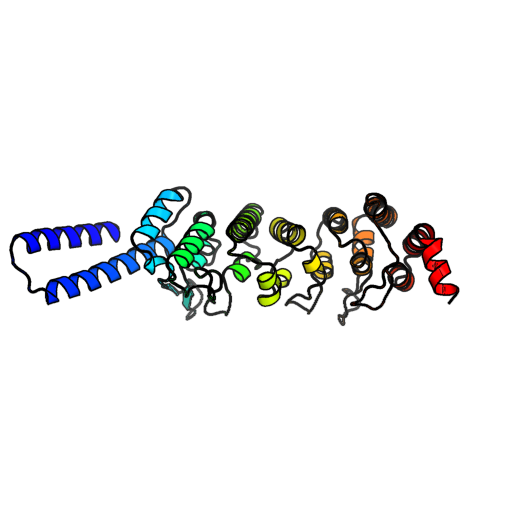95 1.00 77.88 215 GLU A O 1
ATOM 1741 N N . ARG A 1 216 ? 12.070 9.165 -7.398 1.00 73.62 216 ARG A N 1
ATOM 1742 C CA . ARG A 1 216 ? 13.266 8.736 -6.692 1.00 73.62 216 ARG A CA 1
ATOM 1743 C C . ARG A 1 216 ? 12.836 8.129 -5.356 1.00 73.62 216 ARG A C 1
ATOM 1745 O O . ARG A 1 216 ? 12.166 8.789 -4.554 1.00 73.62 216 ARG A O 1
ATOM 1752 N N . GLY A 1 217 ? 13.160 6.855 -5.162 1.00 65.75 217 GLY A N 1
ATOM 1753 C CA . GLY A 1 217 ? 12.873 6.088 -3.959 1.00 65.75 217 GLY A CA 1
ATOM 1754 C C . GLY A 1 217 ? 13.722 6.512 -2.759 1.00 65.75 217 GLY A C 1
ATOM 1755 O O . GLY A 1 217 ? 14.536 7.431 -2.822 1.00 65.75 217 GLY A O 1
ATOM 1756 N N . ASN A 1 218 ? 13.494 5.843 -1.626 1.00 57.53 218 ASN A N 1
ATOM 1757 C CA . ASN A 1 218 ? 14.249 6.064 -0.388 1.00 57.53 218 ASN A CA 1
ATOM 1758 C C . ASN A 1 218 ? 15.614 5.372 -0.375 1.00 57.53 218 ASN A C 1
ATOM 1760 O O . ASN A 1 218 ? 16.540 5.901 0.233 1.00 57.53 218 ASN A O 1
ATOM 1764 N N . TYR A 1 219 ? 15.725 4.204 -1.006 1.00 55.31 219 TYR A N 1
ATOM 1765 C CA . TYR A 1 219 ? 17.002 3.524 -1.158 1.00 55.31 219 TYR A CA 1
ATOM 1766 C C . TYR A 1 219 ? 17.705 4.152 -2.362 1.00 55.31 219 TYR A C 1
ATOM 1768 O O . TYR A 1 219 ? 17.139 4.205 -3.451 1.00 55.31 219 TYR A O 1
ATOM 1776 N N . GLU A 1 220 ? 18.874 4.744 -2.110 1.00 59.38 220 GLU A N 1
ATOM 1777 C CA . GLU A 1 220 ? 19.847 5.166 -3.137 1.00 59.38 220 GLU A CA 1
ATOM 1778 C C . GLU A 1 220 ? 19.421 6.369 -4.005 1.00 59.38 220 GLU A C 1
ATOM 1780 O O . GLU A 1 220 ? 20.155 6.832 -4.872 1.00 59.38 220 GLU A O 1
ATOM 1785 N N . GLY A 1 221 ? 18.255 6.966 -3.719 1.00 66.38 221 GLY A N 1
ATOM 1786 C CA . GLY A 1 221 ? 17.732 8.103 -4.489 1.00 66.38 221 GLY A CA 1
ATOM 1787 C C . GLY A 1 221 ? 17.341 7.714 -5.913 1.00 66.38 221 GLY A C 1
ATOM 1788 O O . GLY A 1 221 ? 17.216 8.577 -6.787 1.00 66.38 221 GLY A O 1
ATOM 1789 N N . ASP A 1 222 ? 17.149 6.420 -6.124 1.00 71.19 222 ASP A N 1
ATOM 1790 C CA . ASP A 1 222 ? 17.082 5.823 -7.433 1.00 71.19 222 ASP A CA 1
ATOM 1791 C C . ASP A 1 222 ? 15.648 5.821 -7.965 1.00 71.19 222 ASP A C 1
ATOM 1793 O O . ASP A 1 222 ? 14.683 5.691 -7.204 1.00 71.19 222 ASP A O 1
ATOM 1797 N N . ALA A 1 223 ? 15.471 6.014 -9.269 1.00 75.88 223 ALA A N 1
ATOM 1798 C CA . ALA A 1 223 ? 14.139 5.951 -9.862 1.00 75.88 223 ALA A CA 1
ATOM 1799 C C . ALA A 1 223 ? 13.601 4.513 -9.760 1.00 75.88 223 ALA A C 1
ATOM 1801 O O . ALA A 1 223 ? 14.353 3.565 -9.985 1.00 75.88 223 ALA A O 1
ATOM 1802 N N . LEU A 1 224 ? 12.302 4.319 -9.481 1.00 77.88 224 LEU A N 1
ATOM 1803 C CA . LEU A 1 224 ? 11.722 2.964 -9.381 1.00 77.88 224 LEU A CA 1
ATOM 1804 C C . LEU A 1 224 ? 12.043 2.105 -10.617 1.00 77.88 224 LEU A C 1
ATOM 1806 O O . LEU A 1 224 ? 12.241 0.897 -10.504 1.00 77.88 224 LEU A O 1
ATOM 1810 N N . ILE A 1 225 ? 12.132 2.731 -11.794 1.00 76.62 225 ILE A N 1
ATOM 1811 C CA . ILE A 1 225 ? 12.509 2.039 -13.025 1.00 76.62 225 ILE A CA 1
ATOM 1812 C C . ILE A 1 225 ? 13.898 1.391 -12.952 1.00 76.62 225 ILE A C 1
ATOM 1814 O O . ILE A 1 225 ? 14.038 0.254 -13.392 1.00 76.62 225 ILE A O 1
ATOM 1818 N N . ASN A 1 226 ? 14.881 2.066 -12.348 1.00 73.31 226 ASN A N 1
ATOM 1819 C CA . ASN A 1 226 ? 16.247 1.573 -12.163 1.00 73.31 226 ASN A CA 1
ATOM 1820 C C . ASN A 1 226 ? 16.277 0.460 -11.114 1.00 73.31 226 ASN A C 1
ATOM 1822 O O . ASN A 1 226 ? 16.870 -0.600 -11.335 1.00 73.31 226 ASN A O 1
ATOM 1826 N N . TYR A 1 227 ? 15.540 0.658 -10.021 1.00 73.25 227 TYR A N 1
ATOM 1827 C CA . TYR A 1 227 ? 15.416 -0.321 -8.948 1.00 73.25 227 TYR A CA 1
ATOM 1828 C C . TYR A 1 227 ? 14.914 -1.681 -9.465 1.00 73.25 227 TYR A C 1
ATOM 1830 O O . TYR A 1 227 ? 15.479 -2.723 -9.136 1.00 73.25 227 TYR A O 1
ATOM 1838 N N . MET A 1 228 ? 13.926 -1.704 -10.368 1.00 72.31 228 MET A N 1
ATOM 1839 C CA . MET A 1 228 ? 13.433 -2.967 -10.946 1.00 72.31 228 MET A CA 1
ATOM 1840 C C . MET A 1 228 ? 14.453 -3.709 -11.817 1.00 72.31 228 MET A C 1
ATOM 1842 O O . MET A 1 228 ? 14.319 -4.922 -12.001 1.00 72.31 228 MET A O 1
ATOM 1846 N N . THR A 1 229 ? 15.460 -3.011 -12.348 1.00 69.88 229 THR A N 1
ATOM 1847 C CA . THR A 1 229 ? 16.527 -3.624 -13.157 1.00 69.88 229 THR A CA 1
ATOM 1848 C C . THR A 1 229 ? 17.498 -4.413 -12.278 1.00 69.88 229 THR A C 1
ATOM 1850 O O . THR A 1 229 ? 17.893 -5.525 -12.628 1.00 69.88 229 THR A O 1
ATOM 1853 N N . ARG A 1 230 ? 17.797 -3.901 -11.073 1.00 68.31 230 ARG A N 1
ATOM 1854 C CA . ARG A 1 230 ? 18.659 -4.559 -10.075 1.00 68.31 230 ARG A CA 1
ATOM 1855 C C . ARG A 1 230 ? 18.068 -5.882 -9.587 1.00 68.31 230 ARG A C 1
ATOM 1857 O O . ARG A 1 230 ? 18.794 -6.824 -9.278 1.00 68.31 230 ARG A O 1
ATOM 1864 N N . LEU A 1 231 ? 16.743 -5.991 -9.575 1.00 61.06 231 LEU A N 1
ATOM 1865 C CA . LEU A 1 231 ? 16.029 -7.065 -8.876 1.00 61.06 231 LEU A CA 1
ATOM 1866 C C . LEU A 1 231 ? 15.789 -8.316 -9.719 1.00 61.06 231 LEU A C 1
ATOM 1868 O O . LEU A 1 231 ? 14.994 -9.178 -9.352 1.00 61.06 231 LEU A O 1
ATOM 1872 N N . ARG A 1 232 ? 16.506 -8.431 -10.841 1.00 62.38 232 ARG A N 1
ATOM 1873 C CA . ARG A 1 232 ? 16.524 -9.611 -11.709 1.00 62.38 232 ARG A CA 1
ATOM 1874 C C . ARG A 1 232 ? 15.144 -10.132 -12.093 1.00 62.38 232 ARG A C 1
ATOM 1876 O O . ARG A 1 232 ? 14.932 -11.342 -12.200 1.00 62.38 232 ARG A O 1
ATOM 1883 N N . SER A 1 233 ? 14.203 -9.212 -12.293 1.00 60.91 233 SER A N 1
ATOM 1884 C CA . SER A 1 233 ? 12.927 -9.561 -12.899 1.00 60.91 233 SER A CA 1
ATOM 1885 C C . SER A 1 233 ? 13.196 -10.189 -14.269 1.00 60.91 233 SER A C 1
ATOM 1887 O O . SER A 1 233 ? 14.119 -9.788 -14.978 1.00 60.91 233 SER A O 1
ATOM 1889 N N . ASP A 1 234 ? 12.437 -11.228 -14.628 1.00 67.44 234 ASP A N 1
ATOM 1890 C CA . ASP A 1 234 ? 12.532 -11.783 -15.975 1.00 67.44 234 ASP A CA 1
ATOM 1891 C C . ASP A 1 234 ? 12.366 -10.639 -16.990 1.00 67.44 234 ASP A C 1
ATOM 1893 O O . ASP A 1 234 ? 11.511 -9.767 -16.829 1.00 67.44 234 ASP A O 1
ATOM 1897 N N . GLY A 1 235 ? 13.216 -10.592 -18.019 1.00 64.06 235 GLY A N 1
ATOM 1898 C CA . GLY A 1 235 ? 13.237 -9.463 -18.958 1.00 64.06 235 GLY A CA 1
ATOM 1899 C C . GLY A 1 235 ? 11.887 -9.240 -19.648 1.00 64.06 235 GLY A C 1
ATOM 1900 O O . GLY A 1 235 ? 11.580 -8.135 -20.075 1.00 64.06 235 GLY A O 1
ATOM 1901 N N . LEU A 1 236 ? 11.026 -10.261 -19.678 1.00 65.31 236 LEU A N 1
ATOM 1902 C CA . LEU A 1 236 ? 9.640 -10.169 -20.135 1.00 65.31 236 LEU A CA 1
ATOM 1903 C C . LEU A 1 236 ? 8.761 -9.297 -19.227 1.00 65.31 236 LEU A C 1
ATOM 1905 O O . LEU A 1 236 ? 7.977 -8.506 -19.749 1.00 65.31 236 LEU A O 1
ATOM 1909 N N . SER A 1 237 ? 8.903 -9.383 -17.902 1.00 69.94 237 SER A N 1
ATOM 1910 C CA . SER A 1 237 ? 8.228 -8.494 -16.947 1.00 69.94 237 SER A CA 1
ATOM 1911 C C . SER A 1 237 ? 8.615 -7.039 -17.210 1.00 69.94 237 SER A C 1
ATOM 1913 O O . SER A 1 237 ? 7.761 -6.162 -17.173 1.00 69.94 237 SER A O 1
ATOM 1915 N N . ILE A 1 238 ? 9.876 -6.785 -17.563 1.00 66.56 238 ILE A N 1
ATOM 1916 C CA . ILE A 1 238 ? 10.371 -5.456 -17.942 1.00 66.56 238 ILE A CA 1
ATOM 1917 C C . ILE A 1 238 ? 9.820 -5.002 -19.310 1.00 66.56 238 ILE A C 1
ATOM 1919 O O . ILE A 1 238 ? 9.590 -3.821 -19.543 1.00 66.56 238 ILE A O 1
ATOM 1923 N N . LEU A 1 239 ? 9.550 -5.906 -20.245 1.00 65.56 239 LEU A N 1
ATOM 1924 C CA . LEU A 1 239 ? 8.920 -5.520 -21.514 1.00 65.56 239 LEU A CA 1
ATOM 1925 C C . LEU A 1 239 ? 7.425 -5.220 -21.343 1.00 65.56 239 LEU A C 1
ATOM 1927 O O . LEU A 1 239 ? 6.936 -4.206 -21.835 1.00 65.56 239 LEU A O 1
ATOM 1931 N N . GLN A 1 240 ? 6.716 -6.018 -20.540 1.00 70.31 240 GLN A N 1
ATOM 1932 C CA . GLN A 1 240 ? 5.354 -5.695 -20.088 1.00 70.31 240 GLN A CA 1
ATOM 1933 C C . GLN A 1 240 ? 5.315 -4.375 -19.303 1.00 70.31 240 GLN A C 1
ATOM 1935 O O . GLN A 1 240 ? 4.303 -3.673 -19.282 1.00 70.31 240 GLN A O 1
ATOM 1940 N N . PHE A 1 241 ? 6.442 -4.017 -18.689 1.00 69.12 241 PHE A N 1
ATOM 1941 C CA . PHE A 1 241 ? 6.659 -2.740 -18.036 1.00 69.12 241 PHE A CA 1
ATOM 1942 C C . PHE A 1 241 ? 6.674 -1.577 -19.020 1.00 69.12 241 PHE A C 1
ATOM 1944 O O . PHE A 1 241 ? 6.012 -0.557 -18.806 1.00 69.12 241 PHE A O 1
ATOM 1951 N N . ALA A 1 242 ? 7.410 -1.737 -20.121 1.00 64.44 242 ALA A N 1
ATOM 1952 C CA . ALA A 1 242 ? 7.497 -0.734 -21.169 1.00 64.44 242 ALA A CA 1
ATOM 1953 C C . ALA A 1 242 ? 6.113 -0.419 -21.764 1.00 64.44 242 ALA A C 1
ATOM 1955 O O . ALA A 1 242 ? 5.792 0.746 -22.011 1.00 64.44 242 ALA A O 1
ATOM 1956 N N . ASP A 1 243 ? 5.238 -1.424 -21.858 1.00 66.31 243 ASP A N 1
ATOM 1957 C CA . ASP A 1 243 ? 3.830 -1.278 -22.251 1.00 66.31 243 ASP A CA 1
ATOM 1958 C C . ASP A 1 243 ? 2.979 -0.452 -21.274 1.00 66.31 243 ASP A C 1
ATOM 1960 O O . ASP A 1 243 ? 1.837 -0.115 -21.598 1.00 66.31 243 ASP A O 1
ATOM 1964 N N . LYS A 1 244 ? 3.488 -0.094 -20.091 1.00 66.81 244 LYS A N 1
ATOM 1965 C CA . LYS A 1 244 ? 2.823 0.794 -19.121 1.00 66.81 244 LYS A CA 1
ATOM 1966 C C . LYS A 1 244 ? 3.442 2.194 -19.058 1.00 66.81 244 LYS A C 1
ATOM 1968 O O . LYS A 1 244 ? 2.816 3.089 -18.490 1.00 66.81 244 LYS A O 1
ATOM 1973 N N . LEU A 1 245 ? 4.597 2.421 -19.691 1.00 65.38 245 LEU A N 1
ATOM 1974 C CA . LEU A 1 245 ? 5.275 3.720 -19.697 1.00 65.38 245 LEU A CA 1
ATOM 1975 C C . LEU A 1 245 ? 4.416 4.837 -20.331 1.00 65.38 245 LEU A C 1
ATOM 1977 O O . LEU A 1 245 ? 3.804 4.671 -21.396 1.00 65.38 245 LEU A O 1
ATOM 1981 N N . GLN A 1 246 ? 4.444 5.997 -19.663 1.00 63.25 246 GLN A N 1
ATOM 1982 C CA . GLN A 1 246 ? 4.341 7.346 -20.221 1.00 63.25 246 GLN A CA 1
ATOM 1983 C C . GLN A 1 246 ? 4.876 7.571 -21.638 1.00 63.25 246 GLN A C 1
ATOM 1985 O O . GLN A 1 246 ? 6.088 7.716 -21.787 1.00 63.25 246 GLN A O 1
ATOM 1990 N N . PRO A 1 247 ? 4.054 7.662 -22.685 1.00 56.78 247 PRO A N 1
ATOM 1991 C CA . PRO A 1 247 ? 4.524 7.628 -24.063 1.00 56.78 247 PRO A CA 1
ATOM 1992 C C . PRO A 1 247 ? 5.627 8.618 -24.479 1.00 56.78 247 PRO A C 1
ATOM 1994 O O . PRO A 1 247 ? 6.553 8.244 -25.193 1.00 56.78 247 PRO A O 1
ATOM 1997 N N . SER A 1 248 ? 5.568 9.882 -24.063 1.00 59.09 248 SER A N 1
ATOM 1998 C CA . SER A 1 248 ? 6.440 10.904 -24.663 1.00 59.09 248 SER A CA 1
ATOM 1999 C C . SER A 1 248 ? 7.732 11.192 -23.898 1.00 59.09 248 SER A C 1
ATOM 2001 O O . SER A 1 248 ? 8.657 11.732 -24.489 1.00 59.09 248 SER A O 1
ATOM 2003 N N . SER A 1 249 ? 7.791 10.887 -22.602 1.00 61.56 249 SER A N 1
ATOM 2004 C CA . SER A 1 249 ? 8.917 11.262 -21.731 1.00 61.56 249 SER A CA 1
ATOM 2005 C C . SER A 1 249 ? 9.561 10.073 -21.021 1.00 61.56 249 SER A C 1
ATOM 2007 O O . SER A 1 249 ? 10.728 10.134 -20.649 1.00 61.56 249 SER A O 1
ATOM 2009 N N . ASP A 1 250 ? 8.851 8.955 -20.877 1.00 70.12 250 ASP A N 1
ATOM 2010 C CA . ASP A 1 250 ? 9.323 7.866 -20.021 1.00 70.12 250 ASP A CA 1
ATOM 2011 C C . ASP A 1 250 ? 10.190 6.861 -20.796 1.00 70.12 250 ASP A C 1
ATOM 2013 O O . ASP A 1 250 ? 10.912 6.081 -20.190 1.00 70.12 250 ASP A O 1
ATOM 2017 N N . LEU A 1 251 ? 10.197 6.910 -22.136 1.00 72.25 251 LEU A N 1
ATOM 2018 C CA . LEU A 1 251 ? 11.127 6.125 -22.963 1.00 72.25 251 LEU A CA 1
ATOM 2019 C C . LEU A 1 251 ? 12.592 6.496 -22.704 1.00 72.25 251 LEU A C 1
ATOM 2021 O O . LEU A 1 251 ? 13.454 5.625 -22.772 1.00 72.25 251 LEU A O 1
ATOM 2025 N N . CYS A 1 252 ? 12.879 7.760 -22.364 1.00 72.19 252 CYS A N 1
ATOM 2026 C CA . CYS A 1 252 ? 14.225 8.176 -21.960 1.00 72.19 252 CYS A CA 1
ATOM 2027 C C . CYS A 1 252 ? 14.716 7.389 -20.737 1.00 72.19 252 CYS A C 1
ATOM 2029 O O . CYS A 1 252 ? 15.910 7.130 -20.619 1.00 72.19 252 CYS A O 1
ATOM 2031 N N . LEU A 1 253 ? 13.795 6.958 -19.865 1.00 75.94 253 LEU A N 1
ATOM 2032 C CA . LEU A 1 253 ? 14.111 6.179 -18.669 1.00 75.94 253 LEU A CA 1
ATOM 2033 C C . LEU A 1 253 ? 14.717 4.811 -18.987 1.00 75.94 253 LEU A C 1
ATOM 2035 O O . LEU A 1 253 ? 15.443 4.280 -18.157 1.00 75.94 253 LEU A O 1
ATOM 2039 N N . LEU A 1 254 ? 14.496 4.266 -20.190 1.00 78.75 254 LEU A N 1
ATOM 2040 C CA . LEU A 1 254 ? 15.171 3.036 -20.614 1.00 78.75 254 LEU A CA 1
ATOM 2041 C C . LEU A 1 254 ? 16.690 3.219 -20.735 1.00 78.75 254 LEU A C 1
ATOM 2043 O O . LEU A 1 254 ? 17.439 2.254 -20.620 1.00 78.75 254 LEU A O 1
ATOM 2047 N N . PHE A 1 255 ? 17.141 4.446 -20.989 1.00 81.19 255 PHE A N 1
ATOM 2048 C CA . PHE A 1 255 ? 18.526 4.753 -21.339 1.00 81.19 255 PHE A CA 1
ATOM 2049 C C . PHE A 1 255 ? 19.267 5.530 -20.249 1.00 81.19 255 PHE A C 1
ATOM 2051 O O . PHE A 1 255 ? 20.478 5.713 -20.365 1.00 81.19 255 PHE A O 1
ATOM 2058 N N . PHE A 1 256 ? 18.583 5.983 -19.193 1.00 77.50 256 PHE A N 1
ATOM 2059 C CA . PHE A 1 256 ? 19.260 6.639 -18.078 1.00 77.50 256 PHE A CA 1
ATOM 2060 C C . PHE A 1 256 ? 20.058 5.627 -17.267 1.00 77.50 256 PHE A C 1
ATOM 2062 O O . PHE A 1 256 ? 19.538 4.605 -16.826 1.00 77.50 256 PHE A O 1
ATOM 2069 N N . LYS A 1 257 ? 21.343 5.932 -17.090 1.00 76.12 257 LYS A N 1
ATOM 2070 C CA . LYS A 1 257 ? 22.221 5.211 -16.174 1.00 76.12 257 LYS A CA 1
ATOM 2071 C C . LYS A 1 257 ? 22.005 5.725 -14.759 1.00 76.12 257 LYS A C 1
ATOM 2073 O O . LYS A 1 257 ? 21.674 6.895 -14.561 1.00 76.12 257 LYS A O 1
ATOM 2078 N N . HIS A 1 258 ? 22.211 4.846 -13.791 1.00 71.00 258 HIS A N 1
ATOM 2079 C CA . HIS A 1 258 ? 22.260 5.235 -12.392 1.00 71.00 258 HIS A CA 1
ATOM 2080 C C . HIS A 1 258 ? 23.465 6.158 -12.146 1.00 71.00 258 HIS A C 1
ATOM 2082 O O . HIS A 1 258 ? 24.549 5.907 -12.666 1.00 71.00 258 HIS A O 1
ATOM 2088 N N . GLU A 1 259 ? 23.300 7.200 -11.327 1.00 67.81 259 GLU A N 1
ATOM 2089 C CA . GLU A 1 259 ? 24.383 8.119 -10.928 1.00 67.81 259 GLU A CA 1
ATOM 2090 C C . GLU A 1 259 ? 25.366 7.520 -9.886 1.00 67.81 259 GLU A C 1
ATOM 2092 O O . GLU A 1 259 ? 26.149 8.267 -9.313 1.00 67.81 259 GLU A O 1
ATOM 2097 N N . GLU A 1 260 ? 25.349 6.209 -9.596 1.00 65.31 260 GLU A N 1
ATOM 2098 C CA . GLU A 1 260 ? 26.141 5.638 -8.484 1.00 65.31 260 GLU A CA 1
ATOM 2099 C C . GLU A 1 260 ? 27.553 5.168 -8.860 1.00 65.31 260 GLU A C 1
ATOM 2101 O O . GLU A 1 260 ? 27.821 4.712 -9.970 1.00 65.31 260 GLU A O 1
ATOM 2106 N N . ASP A 1 261 ? 28.436 5.253 -7.858 1.00 51.66 261 ASP A N 1
ATOM 2107 C CA . ASP A 1 261 ? 29.907 5.246 -7.911 1.00 51.66 261 ASP A CA 1
ATOM 2108 C C . ASP A 1 261 ? 30.587 3.897 -8.232 1.00 51.66 261 ASP A C 1
ATOM 2110 O O . ASP A 1 261 ? 31.816 3.801 -8.156 1.00 51.66 261 ASP A O 1
ATOM 2114 N N . THR A 1 262 ? 29.850 2.840 -8.594 1.00 65.25 262 THR A N 1
ATOM 2115 C CA . THR A 1 262 ? 30.476 1.554 -8.958 1.00 65.25 262 THR A CA 1
ATOM 2116 C C . THR A 1 262 ? 30.200 1.190 -10.414 1.00 65.25 262 THR A C 1
ATOM 2118 O O . THR A 1 262 ? 29.056 1.102 -10.854 1.00 65.25 262 THR A O 1
ATOM 2121 N N . GLU A 1 263 ? 31.274 0.982 -11.188 1.00 63.94 263 GLU A N 1
ATOM 2122 C CA . GLU A 1 263 ? 31.196 0.685 -12.628 1.00 63.94 263 GLU A CA 1
ATOM 2123 C C . GLU A 1 263 ? 30.313 -0.543 -12.935 1.00 63.94 263 GLU A C 1
ATOM 2125 O O . GLU A 1 263 ? 29.675 -0.578 -13.990 1.00 63.94 263 GLU A O 1
ATOM 2130 N N . GLU A 1 264 ? 30.221 -1.511 -12.013 1.00 63.41 264 GLU A N 1
ATOM 2131 C CA . GLU A 1 264 ? 29.466 -2.762 -12.189 1.00 63.41 264 GLU A CA 1
ATOM 2132 C C . GLU A 1 264 ? 27.932 -2.590 -12.167 1.00 63.41 264 GLU A C 1
ATOM 2134 O O . GLU A 1 264 ? 27.237 -3.347 -12.852 1.00 63.41 264 GLU A O 1
ATOM 2139 N N . ASP A 1 265 ? 27.399 -1.567 -11.486 1.00 65.81 265 ASP A N 1
ATOM 2140 C CA . ASP A 1 265 ? 25.947 -1.344 -11.334 1.00 65.81 265 ASP A CA 1
ATOM 2141 C C . ASP A 1 265 ? 25.412 -0.142 -12.131 1.00 65.81 265 ASP A C 1
ATOM 2143 O O . ASP A 1 265 ? 24.245 0.234 -12.018 1.00 65.81 265 ASP A O 1
ATOM 2147 N N . SER A 1 266 ? 26.238 0.430 -13.011 1.00 73.75 266 SER A N 1
ATOM 2148 C CA . SER A 1 266 ? 25.889 1.589 -13.850 1.00 73.75 266 SER A CA 1
ATOM 2149 C C . SER A 1 266 ? 25.002 1.265 -15.066 1.00 73.75 266 SER A C 1
ATOM 2151 O O . SER A 1 266 ? 24.791 2.124 -15.931 1.00 73.75 266 SER A O 1
ATOM 2153 N N . ARG A 1 267 ? 24.498 0.029 -15.175 1.00 77.69 267 ARG A N 1
ATOM 2154 C CA . ARG A 1 267 ? 23.705 -0.400 -16.334 1.00 77.69 267 ARG A CA 1
ATOM 2155 C C . ARG A 1 267 ? 22.363 0.325 -16.380 1.00 77.69 267 ARG A C 1
ATOM 2157 O O . ARG A 1 267 ? 21.657 0.396 -15.378 1.00 77.69 267 ARG A O 1
ATOM 2164 N N . ASN A 1 268 ? 21.992 0.831 -17.554 1.00 83.31 268 ASN A N 1
ATOM 2165 C CA . ASN A 1 268 ? 20.629 1.310 -17.783 1.00 83.31 268 ASN A CA 1
ATOM 2166 C C . ASN A 1 268 ? 19.673 0.138 -18.059 1.00 83.31 268 ASN A C 1
ATOM 2168 O O . ASN A 1 268 ? 20.083 -1.004 -18.297 1.00 83.31 268 ASN A O 1
ATOM 2172 N N . LEU A 1 269 ? 18.372 0.420 -18.047 1.00 80.94 269 LEU A N 1
ATOM 2173 C CA . LEU A 1 269 ? 17.361 -0.614 -18.234 1.00 80.94 269 LEU A CA 1
ATOM 2174 C C . LEU A 1 269 ? 17.431 -1.287 -19.614 1.00 80.94 269 LEU A C 1
ATOM 2176 O O . LEU A 1 269 ? 17.163 -2.482 -19.738 1.00 80.94 269 LEU A O 1
ATOM 2180 N N . PHE A 1 270 ? 17.821 -0.552 -20.652 1.00 84.94 270 PHE A N 1
ATOM 2181 C CA . PHE A 1 270 ? 18.024 -1.126 -21.974 1.00 84.94 270 PHE A CA 1
ATOM 2182 C C . PHE A 1 270 ? 19.181 -2.133 -21.990 1.00 84.94 270 PHE A C 1
ATOM 2184 O O . PHE A 1 270 ? 19.014 -3.235 -22.505 1.00 84.94 270 PHE A O 1
ATOM 2191 N N . GLU A 1 271 ? 20.326 -1.797 -21.396 1.00 85.31 271 GLU A N 1
ATOM 2192 C CA . GLU A 1 271 ? 21.472 -2.704 -21.251 1.00 85.31 271 GLU A CA 1
ATOM 2193 C C . GLU A 1 271 ? 21.058 -3.971 -20.486 1.00 85.31 271 GLU A C 1
ATOM 2195 O O . GLU A 1 271 ? 21.352 -5.084 -20.921 1.00 85.31 271 GLU A O 1
ATOM 2200 N N . TYR A 1 272 ? 20.268 -3.818 -19.419 1.00 82.25 272 TYR A N 1
ATOM 2201 C CA . TYR A 1 272 ? 19.723 -4.951 -18.672 1.00 82.25 272 TYR A CA 1
ATOM 2202 C C . TYR A 1 272 ? 18.789 -5.844 -19.515 1.00 82.25 272 TYR A C 1
ATOM 2204 O O . TYR A 1 272 ? 18.883 -7.076 -19.482 1.00 82.25 272 TYR A O 1
ATOM 2212 N N . LEU A 1 273 ? 17.892 -5.239 -20.302 1.00 82.00 273 LEU A N 1
ATOM 2213 C CA . LEU A 1 273 ? 17.020 -5.960 -21.235 1.00 82.00 273 LEU A CA 1
ATOM 2214 C C . LEU A 1 273 ? 17.834 -6.745 -22.267 1.00 82.00 273 LEU A C 1
ATOM 2216 O O . LEU A 1 273 ? 17.548 -7.918 -22.508 1.00 82.00 273 LEU A O 1
ATOM 2220 N N . VAL A 1 274 ? 18.861 -6.118 -22.843 1.00 86.06 274 VAL A N 1
ATOM 2221 C CA . VAL A 1 274 ? 19.759 -6.749 -23.819 1.00 86.06 274 VAL A CA 1
ATOM 2222 C C . VAL A 1 274 ? 20.448 -7.974 -23.218 1.00 86.06 274 VAL A C 1
ATOM 2224 O O . VAL A 1 274 ? 20.473 -9.017 -23.871 1.00 86.06 274 VAL A O 1
ATOM 2227 N N . ASP A 1 275 ? 20.947 -7.882 -21.985 1.00 84.25 275 ASP A N 1
ATOM 2228 C CA . ASP A 1 275 ? 21.591 -9.007 -21.293 1.00 84.25 275 ASP A CA 1
ATOM 2229 C C . ASP A 1 275 ? 20.615 -10.160 -21.013 1.00 84.25 275 ASP A C 1
ATOM 2231 O O . ASP A 1 275 ? 21.008 -11.328 -21.001 1.00 84.25 275 ASP A O 1
ATOM 2235 N N . THR A 1 276 ? 19.337 -9.842 -20.791 1.00 82.38 276 THR A N 1
ATOM 2236 C CA . THR A 1 276 ? 18.336 -10.818 -20.340 1.00 82.38 276 THR A CA 1
ATOM 2237 C C . THR A 1 276 ? 17.644 -11.547 -21.488 1.00 82.38 276 THR A C 1
ATOM 2239 O O . THR A 1 276 ? 17.446 -12.760 -21.411 1.00 82.38 276 THR A O 1
ATOM 2242 N N . VAL A 1 277 ? 17.242 -10.826 -22.539 1.00 82.88 277 VAL A N 1
ATOM 2243 C CA . VAL A 1 277 ? 16.478 -11.396 -23.667 1.00 82.88 277 VAL A CA 1
ATOM 2244 C C . VAL A 1 277 ? 17.227 -11.342 -24.998 1.00 82.88 277 VAL A C 1
ATOM 2246 O O . VAL A 1 277 ? 16.757 -11.903 -25.979 1.00 82.88 277 VAL A O 1
ATOM 2249 N N . GLY A 1 278 ? 18.405 -10.719 -25.043 1.00 88.12 278 GLY A N 1
ATOM 2250 C CA . GLY A 1 278 ? 19.153 -10.489 -26.275 1.00 88.12 278 GLY A CA 1
ATOM 2251 C C . GLY A 1 278 ? 18.782 -9.168 -26.951 1.00 88.12 278 GLY A C 1
ATOM 2252 O O . GLY A 1 278 ? 17.666 -8.662 -26.837 1.00 88.12 278 GLY A O 1
ATOM 2253 N N . ARG A 1 279 ? 19.747 -8.593 -27.680 1.00 87.00 279 ARG A N 1
ATOM 2254 C CA . ARG A 1 279 ? 19.616 -7.256 -28.282 1.00 87.00 279 ARG A CA 1
ATOM 2255 C C . ARG A 1 279 ? 18.462 -7.150 -29.275 1.00 87.00 279 ARG A C 1
ATOM 2257 O O . ARG A 1 279 ? 17.688 -6.200 -29.193 1.00 87.00 279 ARG A O 1
ATOM 2264 N N . ASP A 1 280 ? 18.355 -8.104 -30.194 1.00 86.19 280 ASP A N 1
ATOM 2265 C CA . ASP A 1 280 ? 17.352 -8.058 -31.261 1.00 86.19 280 ASP A CA 1
ATOM 2266 C C . ASP A 1 280 ? 15.931 -8.150 -30.696 1.00 86.19 280 ASP A C 1
ATOM 2268 O O . ASP A 1 280 ? 15.058 -7.387 -31.107 1.00 86.19 280 ASP A O 1
ATOM 2272 N N . ASP A 1 281 ? 15.715 -9.018 -29.704 1.00 84.94 281 ASP A N 1
ATOM 2273 C CA . ASP A 1 281 ? 14.417 -9.181 -29.048 1.00 84.94 281 ASP A CA 1
ATOM 2274 C C . ASP A 1 281 ? 14.073 -7.981 -28.154 1.00 84.94 281 ASP A C 1
ATOM 2276 O O . ASP A 1 281 ? 12.934 -7.513 -28.178 1.00 84.94 281 ASP A O 1
ATOM 2280 N N . ALA A 1 282 ? 15.052 -7.414 -27.438 1.00 84.38 282 ALA A N 1
ATOM 2281 C CA . ALA A 1 282 ? 14.864 -6.188 -26.662 1.00 84.38 282 ALA A CA 1
ATOM 2282 C C . ALA A 1 282 ? 14.469 -5.002 -27.558 1.00 84.38 282 ALA A C 1
ATOM 2284 O O . ALA A 1 282 ? 13.495 -4.304 -27.271 1.00 84.38 282 ALA A O 1
ATOM 2285 N N . ILE A 1 283 ? 15.185 -4.794 -28.672 1.00 84.19 283 ILE A N 1
ATOM 2286 C CA . ILE A 1 283 ? 14.850 -3.756 -29.655 1.00 84.19 283 ILE A CA 1
ATOM 2287 C C . ILE A 1 283 ? 13.462 -4.024 -30.223 1.00 84.19 283 ILE A C 1
ATOM 2289 O O . ILE A 1 283 ? 12.617 -3.135 -30.191 1.00 84.19 283 ILE A O 1
ATOM 2293 N N . LYS A 1 284 ? 13.203 -5.240 -30.714 1.00 85.50 284 LYS A N 1
ATOM 2294 C CA . LYS A 1 284 ? 11.913 -5.605 -31.303 1.00 85.50 284 LYS A CA 1
ATOM 2295 C C . LYS A 1 284 ? 10.758 -5.309 -30.352 1.00 85.50 284 LYS A C 1
ATOM 2297 O O . LYS A 1 284 ? 9.794 -4.685 -30.779 1.00 85.50 284 LYS A O 1
ATOM 2302 N N . ALA A 1 285 ? 10.870 -5.695 -29.085 1.00 81.81 285 ALA A N 1
ATOM 2303 C CA . ALA A 1 285 ? 9.829 -5.450 -28.099 1.00 81.81 285 ALA A CA 1
ATOM 2304 C C . ALA A 1 285 ? 9.603 -3.949 -27.858 1.00 81.81 285 ALA A C 1
ATOM 2306 O O . ALA A 1 285 ? 8.463 -3.497 -27.907 1.00 81.81 285 ALA A O 1
ATOM 2307 N N . ILE A 1 286 ? 10.671 -3.153 -27.715 1.00 80.00 286 ILE A N 1
ATOM 2308 C CA . ILE A 1 286 ? 10.561 -1.686 -27.608 1.00 80.00 286 ILE A CA 1
ATOM 2309 C C . ILE A 1 286 ? 9.853 -1.105 -28.840 1.00 80.00 286 ILE A C 1
ATOM 2311 O O . ILE A 1 286 ? 8.946 -0.283 -28.704 1.00 80.00 286 ILE A O 1
ATOM 2315 N N . LEU A 1 287 ? 10.225 -1.553 -30.042 1.00 81.38 287 LEU A N 1
ATOM 2316 C CA . LEU A 1 287 ? 9.623 -1.085 -31.290 1.00 81.38 287 LEU A CA 1
ATOM 2317 C C . LEU A 1 287 ? 8.153 -1.499 -31.432 1.00 81.38 287 LEU A C 1
ATOM 2319 O O . LEU A 1 287 ? 7.350 -0.707 -31.925 1.00 81.38 287 LEU A O 1
ATOM 2323 N N . GLU A 1 288 ? 7.780 -2.706 -31.008 1.00 82.25 288 GLU A N 1
ATOM 2324 C CA . GLU A 1 288 ? 6.393 -3.187 -31.005 1.00 82.25 288 GLU A CA 1
ATOM 2325 C C . GLU A 1 288 ? 5.536 -2.385 -30.016 1.00 82.25 288 GLU A C 1
ATOM 2327 O O . GLU A 1 288 ? 4.475 -1.879 -30.401 1.00 82.25 288 GLU A O 1
ATOM 2332 N N . THR A 1 289 ? 6.032 -2.170 -28.792 1.00 77.06 289 THR A N 1
ATOM 2333 C CA . THR A 1 289 ? 5.409 -1.297 -27.787 1.00 77.06 289 THR A CA 1
ATOM 2334 C C . THR A 1 289 ? 5.189 0.105 -28.348 1.00 77.06 289 THR A C 1
ATOM 2336 O O . THR A 1 289 ? 4.080 0.639 -28.267 1.00 77.06 289 THR A O 1
ATOM 2339 N N . MET A 1 290 ? 6.210 0.685 -28.987 1.00 74.88 290 MET A N 1
ATOM 2340 C CA . MET A 1 290 ? 6.125 2.003 -29.617 1.00 74.88 290 MET A CA 1
ATOM 2341 C C . MET A 1 290 ? 5.098 2.026 -30.755 1.00 74.88 290 MET A C 1
ATOM 2343 O O . MET A 1 290 ? 4.210 2.875 -30.754 1.00 74.88 290 MET A O 1
ATOM 2347 N N . SER A 1 291 ? 5.176 1.076 -31.688 1.00 77.56 291 SER A N 1
ATOM 2348 C CA . SER A 1 291 ? 4.331 1.029 -32.891 1.00 77.56 291 SER A CA 1
ATOM 2349 C C . SER A 1 291 ? 2.854 0.774 -32.583 1.00 77.56 291 SER A C 1
ATOM 2351 O O . SER A 1 291 ? 1.977 1.166 -33.356 1.00 77.56 291 SER A O 1
ATOM 2353 N N . SER A 1 292 ? 2.551 0.113 -31.462 1.00 76.88 292 SER A N 1
ATOM 2354 C CA . SER A 1 292 ? 1.176 -0.194 -31.055 1.00 76.88 292 SER A CA 1
ATOM 2355 C C . SER A 1 292 ? 0.346 1.049 -30.695 1.00 76.88 292 SER A C 1
ATOM 2357 O O . SER A 1 292 ? -0.886 0.978 -30.658 1.00 76.88 292 SER A O 1
ATOM 2359 N N . ARG A 1 293 ? 0.983 2.210 -30.485 1.00 72.31 293 ARG A N 1
ATOM 2360 C CA . ARG A 1 293 ? 0.328 3.421 -29.982 1.00 72.31 293 ARG A CA 1
ATOM 2361 C C . ARG A 1 293 ? 0.387 4.571 -31.002 1.00 72.31 293 ARG A C 1
ATOM 2363 O O . ARG A 1 293 ? 1.419 5.186 -31.242 1.00 72.31 293 ARG A O 1
ATOM 2370 N N . LYS A 1 294 ? -0.758 4.849 -31.638 1.00 67.06 294 LYS A N 1
ATOM 2371 C CA . LYS A 1 294 ? -0.895 5.732 -32.822 1.00 67.06 294 LYS A CA 1
ATOM 2372 C C . LYS A 1 294 ? -0.873 7.240 -32.533 1.00 67.06 294 LYS A C 1
ATOM 2374 O O . LYS A 1 294 ? -0.874 8.039 -33.462 1.00 67.06 294 LYS A O 1
ATOM 2379 N N . ASP A 1 295 ? -0.926 7.632 -31.270 1.00 65.94 295 ASP A N 1
ATOM 2380 C CA . ASP A 1 295 ? -1.063 9.007 -30.780 1.00 65.94 295 ASP A CA 1
ATOM 2381 C C . ASP A 1 295 ? 0.276 9.642 -30.354 1.00 65.94 295 ASP A C 1
ATOM 2383 O O . ASP A 1 295 ? 0.311 10.729 -29.773 1.00 65.94 295 ASP A O 1
ATOM 2387 N N . TYR A 1 296 ? 1.392 8.980 -30.660 1.00 66.12 296 TYR A N 1
ATOM 2388 C CA . TYR A 1 296 ? 2.710 9.365 -30.177 1.00 66.12 296 TYR A CA 1
ATOM 2389 C C . TYR A 1 296 ? 3.354 10.510 -30.945 1.00 66.12 296 TYR A C 1
ATOM 2391 O O . TYR A 1 296 ? 3.391 10.541 -32.171 1.00 66.12 296 TYR A O 1
ATOM 2399 N N . LYS A 1 297 ? 3.987 11.396 -30.174 1.00 65.00 297 LYS A N 1
ATOM 2400 C CA . LYS A 1 297 ? 5.039 12.294 -30.646 1.00 65.00 297 LYS A CA 1
ATOM 2401 C C . LYS A 1 297 ? 6.295 11.975 -29.849 1.00 65.00 297 LYS A C 1
ATOM 2403 O O . LYS A 1 297 ? 6.426 12.426 -28.713 1.00 65.00 297 LYS A O 1
ATOM 2408 N N . TYR A 1 298 ? 7.220 11.217 -30.433 1.00 65.19 298 TYR A N 1
ATOM 2409 C CA . TYR A 1 298 ? 8.491 10.841 -29.787 1.00 65.19 298 TYR A CA 1
ATOM 2410 C C . TYR A 1 298 ? 9.478 12.025 -29.673 1.00 65.19 298 TYR A C 1
ATOM 2412 O O . TYR A 1 298 ? 10.624 11.865 -29.265 1.00 65.19 298 TYR A O 1
ATOM 2420 N N . PHE A 1 299 ? 9.015 13.222 -30.046 1.00 65.31 299 PHE A N 1
ATOM 2421 C CA . PHE A 1 299 ? 9.751 14.481 -30.144 1.00 65.31 299 PHE A CA 1
ATOM 2422 C C . PHE A 1 299 ? 9.267 15.526 -29.142 1.00 65.31 299 PHE A C 1
ATOM 2424 O O . PHE A 1 299 ? 9.312 16.728 -29.402 1.00 65.31 299 PHE A O 1
ATOM 2431 N N . LYS A 1 300 ? 8.783 15.091 -27.979 1.00 71.12 300 LYS A N 1
ATOM 2432 C CA . LYS A 1 300 ? 8.609 16.015 -26.865 1.00 71.12 300 LYS A CA 1
ATOM 2433 C C . LYS A 1 300 ? 9.907 16.051 -26.071 1.00 71.12 300 LYS A C 1
ATOM 2435 O O . LYS A 1 300 ? 10.383 15.013 -25.629 1.00 71.12 300 LYS A O 1
ATOM 2440 N N . LEU A 1 301 ? 10.454 17.251 -25.909 1.00 73.25 301 LEU A N 1
ATOM 2441 C CA . LEU A 1 301 ? 11.516 17.499 -24.948 1.00 73.25 301 LEU A CA 1
ATOM 2442 C C . LEU A 1 301 ? 11.009 17.057 -23.571 1.00 73.25 301 LEU A C 1
ATOM 2444 O O . LEU A 1 301 ? 9.954 17.522 -23.118 1.00 73.25 301 LEU A O 1
ATOM 2448 N N . ASP A 1 302 ? 11.721 16.133 -22.940 1.00 69.38 302 ASP A N 1
ATOM 2449 C CA . ASP A 1 302 ? 11.437 15.770 -21.566 1.00 69.38 302 ASP A CA 1
ATOM 2450 C C . ASP A 1 302 ? 11.802 16.968 -20.676 1.00 69.38 302 ASP A C 1
ATOM 2452 O O . ASP A 1 302 ? 12.918 17.480 -20.726 1.00 69.38 302 ASP A O 1
ATOM 2456 N N . ALA A 1 303 ? 10.825 17.476 -19.922 1.00 73.56 303 ALA A N 1
ATOM 2457 C CA . ALA A 1 303 ? 10.993 18.701 -19.141 1.00 73.56 303 ALA A CA 1
ATOM 2458 C C . ALA A 1 303 ? 11.903 18.504 -17.920 1.00 73.56 303 ALA A C 1
ATOM 2460 O O . ALA A 1 303 ? 12.495 19.473 -17.452 1.00 73.56 303 ALA A O 1
ATOM 2461 N N . ASP A 1 304 ? 12.014 17.271 -17.424 1.00 66.38 304 ASP A N 1
ATOM 2462 C CA . ASP A 1 304 ? 12.788 16.941 -16.230 1.00 66.38 304 ASP A CA 1
ATOM 2463 C C . ASP A 1 304 ? 14.278 16.781 -16.577 1.00 66.38 304 ASP A C 1
ATOM 2465 O O . ASP A 1 304 ? 15.152 17.163 -15.803 1.00 66.38 304 ASP A O 1
ATOM 2469 N N . THR A 1 305 ? 14.571 16.265 -17.771 1.00 68.56 305 THR A N 1
ATOM 2470 C CA . THR A 1 305 ? 15.925 15.914 -18.237 1.00 68.56 305 THR A CA 1
ATOM 2471 C C . THR A 1 305 ? 16.442 16.829 -19.343 1.00 68.56 305 THR A C 1
ATOM 2473 O O . THR A 1 305 ? 17.595 16.719 -19.761 1.00 68.56 305 THR A O 1
ATOM 2476 N N . ASN A 1 306 ? 15.594 17.740 -19.831 1.00 78.75 306 ASN A N 1
ATOM 2477 C CA . ASN A 1 306 ? 15.885 18.678 -20.913 1.00 78.75 306 ASN A CA 1
ATOM 2478 C C . ASN A 1 306 ? 16.474 17.991 -22.163 1.00 78.75 306 ASN A C 1
ATOM 2480 O O . ASN A 1 306 ? 17.332 18.548 -22.846 1.00 78.75 306 ASN A O 1
ATOM 2484 N N . SER A 1 307 ? 16.023 16.765 -22.446 1.00 76.31 307 SER A N 1
ATOM 2485 C CA . SER A 1 307 ? 16.579 15.898 -23.488 1.00 76.31 307 SER A CA 1
ATOM 2486 C C . SER A 1 307 ? 15.479 15.224 -24.304 1.00 76.31 307 SER A C 1
ATOM 2488 O O . SER A 1 307 ? 14.353 15.036 -23.840 1.00 76.31 307 SER A O 1
ATOM 2490 N N . TYR A 1 308 ? 15.794 14.869 -25.551 1.00 79.62 308 TYR A N 1
ATOM 2491 C CA . TYR A 1 308 ? 14.901 14.075 -26.396 1.00 79.62 308 TYR A CA 1
ATOM 2492 C C . TYR A 1 308 ? 15.255 12.585 -26.302 1.00 79.62 308 TYR A C 1
ATOM 2494 O O . TYR A 1 308 ? 16.445 12.265 -26.291 1.00 79.62 308 TYR A O 1
ATOM 2502 N N . PRO A 1 309 ? 14.276 11.661 -26.362 1.00 75.19 309 PRO A N 1
ATOM 2503 C CA . PRO A 1 309 ? 14.544 10.221 -26.281 1.00 75.19 309 PRO A CA 1
ATOM 2504 C C . PRO A 1 309 ? 15.595 9.713 -27.275 1.00 75.19 309 PRO A C 1
ATOM 2506 O O . PRO A 1 309 ? 16.432 8.886 -26.924 1.00 75.19 309 PRO A O 1
ATOM 2509 N N . PHE A 1 310 ? 15.602 10.236 -28.506 1.00 78.25 310 PHE A N 1
ATOM 2510 C CA . PHE A 1 310 ? 16.575 9.829 -29.525 1.00 78.25 310 PHE A CA 1
ATOM 2511 C C . PHE A 1 310 ? 17.997 10.333 -29.240 1.00 78.25 310 PHE A C 1
ATOM 2513 O O . PHE A 1 310 ? 18.947 9.666 -29.647 1.00 78.25 310 PHE A O 1
ATOM 2520 N N . LEU A 1 311 ? 18.147 11.473 -28.550 1.00 81.00 311 LEU A N 1
ATOM 2521 C CA . LEU A 1 311 ? 19.452 11.977 -28.111 1.00 81.00 311 LEU A CA 1
ATOM 2522 C C . LEU A 1 311 ? 19.997 11.100 -26.989 1.00 81.00 311 LEU A C 1
ATOM 2524 O O . LEU A 1 311 ? 21.120 10.629 -27.105 1.00 81.00 311 LEU A O 1
ATOM 2528 N N . VAL A 1 312 ? 19.174 10.781 -25.986 1.00 79.56 312 VAL A N 1
ATOM 2529 C CA . VAL A 1 312 ? 19.582 9.886 -24.890 1.00 79.56 312 VAL A CA 1
ATOM 2530 C C . VAL A 1 312 ? 19.944 8.495 -25.432 1.00 79.56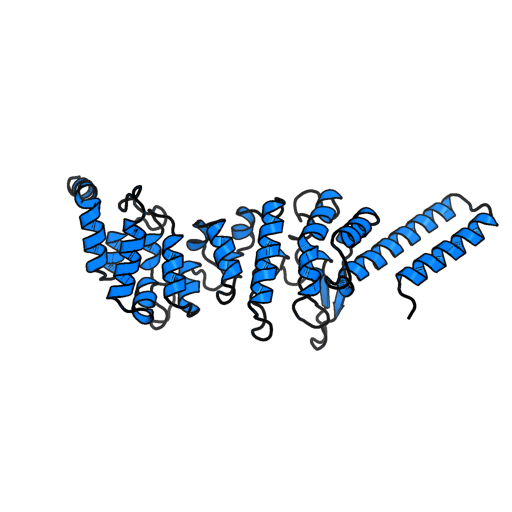 312 VAL A C 1
ATOM 2532 O O . VAL A 1 312 ? 20.958 7.913 -25.045 1.00 79.56 312 VAL A O 1
ATOM 2535 N N . ALA A 1 313 ? 19.177 7.970 -26.395 1.00 80.06 313 ALA A N 1
ATOM 2536 C CA . ALA A 1 313 ? 19.513 6.717 -27.074 1.00 80.06 313 ALA A CA 1
ATOM 2537 C C . ALA A 1 313 ? 20.843 6.808 -27.852 1.00 80.06 313 ALA A C 1
ATOM 2539 O O . ALA A 1 313 ? 21.638 5.868 -27.815 1.00 80.06 313 ALA A O 1
ATOM 2540 N N . ALA A 1 314 ? 21.104 7.937 -28.523 1.00 83.75 314 ALA A N 1
ATOM 2541 C CA . ALA A 1 314 ? 22.339 8.159 -29.276 1.00 83.75 314 ALA A CA 1
ATOM 2542 C C . ALA A 1 314 ? 23.565 8.271 -28.358 1.00 83.75 314 ALA A C 1
ATOM 2544 O O . ALA A 1 314 ? 24.598 7.670 -28.649 1.00 83.75 314 ALA A O 1
ATOM 2545 N N . GLU A 1 315 ? 23.440 8.985 -27.237 1.00 81.81 315 GLU A N 1
ATOM 2546 C CA . GLU A 1 315 ? 24.479 9.116 -26.204 1.00 81.81 315 GLU A CA 1
ATOM 2547 C C . GLU A 1 315 ? 24.858 7.757 -25.608 1.00 81.81 315 GLU A C 1
ATOM 2549 O O . GLU A 1 315 ? 26.031 7.488 -25.358 1.00 81.81 315 GLU A O 1
ATOM 2554 N N . ASN A 1 316 ? 23.884 6.854 -25.485 1.00 77.38 316 ASN A N 1
ATOM 2555 C CA . ASN A 1 316 ? 24.097 5.476 -25.045 1.00 77.38 316 ASN A CA 1
ATOM 2556 C C . ASN A 1 316 ? 24.452 4.512 -26.197 1.00 77.38 316 ASN A C 1
ATOM 2558 O O . ASN A 1 316 ? 24.351 3.298 -26.043 1.00 77.38 316 ASN A O 1
ATOM 2562 N N . SER A 1 317 ? 24.877 5.025 -27.360 1.00 82.12 317 SER A N 1
ATOM 2563 C CA . SER A 1 317 ? 25.321 4.235 -28.525 1.00 82.12 317 SER A CA 1
ATOM 2564 C C . SER A 1 317 ? 24.281 3.242 -29.081 1.00 82.12 317 SER A C 1
ATOM 2566 O O . SER A 1 317 ? 24.628 2.253 -29.732 1.00 82.12 317 SER A O 1
ATOM 2568 N N . ASN A 1 318 ? 22.984 3.511 -28.898 1.00 80.25 318 ASN A N 1
ATOM 2569 C CA . ASN A 1 318 ? 21.894 2.653 -29.372 1.00 80.25 318 ASN A CA 1
ATOM 2570 C C . ASN A 1 318 ? 21.409 3.055 -30.766 1.00 80.25 318 ASN A C 1
ATOM 2572 O O . ASN A 1 318 ? 20.258 3.439 -30.965 1.00 80.25 318 ASN A O 1
ATOM 2576 N N . VAL A 1 319 ? 22.314 2.920 -31.740 1.00 82.62 319 VAL A N 1
ATOM 2577 C CA . VAL A 1 319 ? 22.155 3.368 -33.134 1.00 82.62 319 VAL A CA 1
ATOM 2578 C C . VAL A 1 319 ? 20.839 2.902 -33.770 1.00 82.62 319 VAL A C 1
ATOM 2580 O O . VAL A 1 319 ? 20.162 3.702 -34.411 1.00 82.62 319 VAL A O 1
ATOM 2583 N N . ASP A 1 320 ? 20.437 1.649 -33.553 1.00 81.62 320 ASP A N 1
ATOM 2584 C CA . ASP A 1 320 ? 19.204 1.080 -34.117 1.00 81.62 320 ASP A CA 1
ATOM 2585 C C . ASP A 1 320 ? 17.944 1.803 -33.613 1.00 81.62 320 ASP A C 1
ATOM 2587 O O . ASP A 1 320 ? 17.065 2.174 -34.395 1.00 81.62 320 ASP A O 1
ATOM 2591 N N . ILE A 1 321 ? 17.887 2.064 -32.304 1.00 80.12 321 ILE A N 1
ATOM 2592 C CA . ILE A 1 321 ? 16.773 2.765 -31.657 1.00 80.12 321 ILE A CA 1
ATOM 2593 C C . ILE A 1 321 ? 16.784 4.240 -32.049 1.00 80.12 321 ILE A C 1
ATOM 2595 O O . ILE A 1 321 ? 15.737 4.793 -32.385 1.00 80.12 321 ILE A O 1
ATOM 2599 N N . THR A 1 322 ? 17.960 4.871 -32.076 1.00 83.88 322 THR A N 1
ATOM 2600 C CA . THR A 1 322 ? 18.121 6.251 -32.543 1.00 83.88 322 THR A CA 1
ATOM 2601 C C . THR A 1 322 ? 17.605 6.409 -33.972 1.00 83.88 322 THR A C 1
ATOM 2603 O O . THR A 1 322 ? 16.798 7.300 -34.228 1.00 83.88 322 THR A O 1
ATOM 2606 N N . PHE A 1 323 ? 18.009 5.538 -34.904 1.00 84.00 323 PHE A N 1
ATOM 2607 C CA . PHE A 1 323 ? 17.534 5.600 -36.288 1.00 84.00 323 PHE A CA 1
ATOM 2608 C C . PHE A 1 323 ? 16.034 5.358 -36.400 1.00 84.00 323 PHE A C 1
ATOM 2610 O O . PHE A 1 323 ? 15.377 6.050 -37.178 1.00 84.00 323 PHE A O 1
ATOM 2617 N N . HIS A 1 324 ? 15.484 4.416 -35.633 1.00 81.12 324 HIS A N 1
ATOM 2618 C CA . HIS A 1 324 ? 14.045 4.184 -35.619 1.00 81.12 324 HIS A CA 1
ATOM 2619 C C . HIS A 1 324 ? 13.281 5.426 -35.131 1.00 81.12 324 HIS A C 1
ATOM 2621 O O . HIS A 1 324 ? 12.397 5.916 -35.832 1.00 81.12 324 HIS A O 1
ATOM 2627 N N . LEU A 1 325 ? 13.678 5.994 -33.986 1.00 79.12 325 LEU A N 1
ATOM 2628 C CA . LEU A 1 325 ? 13.074 7.209 -33.430 1.00 79.12 325 LEU A CA 1
ATOM 2629 C C . LEU A 1 325 ? 13.170 8.396 -34.401 1.00 79.12 325 LEU A C 1
ATOM 2631 O O . LEU A 1 325 ? 12.193 9.123 -34.575 1.00 79.12 325 LEU A O 1
ATOM 2635 N N . LEU A 1 326 ? 14.314 8.582 -35.066 1.00 83.00 326 LEU A N 1
ATOM 2636 C CA . LEU A 1 326 ? 14.501 9.638 -36.068 1.00 83.00 326 LEU A CA 1
ATOM 2637 C C . LEU A 1 326 ? 13.628 9.421 -37.311 1.00 83.00 326 LEU A C 1
ATOM 2639 O O . LEU A 1 326 ? 13.052 10.376 -37.831 1.00 83.00 326 LEU A O 1
ATOM 2643 N N . ARG A 1 327 ? 13.526 8.180 -37.801 1.00 83.56 327 ARG A N 1
ATOM 2644 C CA . ARG A 1 327 ? 12.771 7.843 -39.016 1.00 83.56 327 ARG A CA 1
ATOM 2645 C C . ARG A 1 327 ? 11.278 8.098 -38.849 1.00 83.56 327 ARG A C 1
ATOM 2647 O O . ARG A 1 327 ? 10.673 8.693 -39.737 1.00 83.56 327 ARG A O 1
ATOM 2654 N N . GLU A 1 328 ? 10.707 7.676 -37.727 1.00 76.38 328 GLU A N 1
ATOM 2655 C CA . GLU A 1 328 ? 9.270 7.818 -37.457 1.00 76.38 328 GLU A CA 1
ATOM 2656 C C . GLU A 1 328 ? 8.845 9.275 -37.198 1.00 76.38 328 GLU A C 1
ATOM 2658 O O . GLU A 1 328 ? 7.657 9.576 -37.164 1.00 76.38 328 GLU A O 1
ATOM 2663 N N . ASN A 1 329 ? 9.798 10.203 -37.048 1.00 73.06 329 ASN A N 1
ATOM 2664 C CA . ASN A 1 329 ? 9.532 11.604 -36.699 1.00 73.06 329 ASN A CA 1
ATOM 2665 C C . ASN A 1 329 ? 10.402 12.578 -37.513 1.00 73.06 329 ASN A C 1
ATOM 2667 O O . ASN A 1 329 ? 10.817 13.638 -37.035 1.00 73.06 329 ASN A O 1
ATOM 2671 N N . ILE A 1 330 ? 10.741 12.202 -38.747 1.00 81.38 330 ILE A N 1
ATOM 2672 C CA . ILE A 1 330 ? 11.689 12.955 -39.575 1.00 81.38 330 ILE A CA 1
ATOM 2673 C C . ILE A 1 330 ? 11.246 14.411 -39.803 1.00 81.38 330 ILE A C 1
ATOM 2675 O O . ILE A 1 330 ? 12.083 15.310 -39.858 1.00 81.38 330 ILE A O 1
ATOM 2679 N N . SER A 1 331 ? 9.939 14.667 -39.889 1.00 79.19 331 SER A N 1
ATOM 2680 C CA . SER A 1 331 ? 9.368 16.011 -40.038 1.00 79.19 331 SER A CA 1
ATOM 2681 C C . SER A 1 331 ? 9.698 16.928 -38.859 1.00 79.19 331 SER A C 1
ATOM 2683 O O . SER A 1 331 ? 10.071 18.085 -39.055 1.00 79.19 331 SER A O 1
ATOM 2685 N N . GLU A 1 332 ? 9.597 16.411 -37.640 1.00 78.38 332 GLU A N 1
ATOM 2686 C CA . GLU A 1 332 ? 9.851 17.120 -36.393 1.00 78.38 332 GLU A CA 1
ATOM 2687 C C . GLU A 1 332 ? 11.347 17.393 -36.216 1.00 78.38 332 GLU A C 1
ATOM 2689 O O . GLU A 1 332 ? 11.724 18.521 -35.890 1.00 78.38 332 GLU A O 1
ATOM 2694 N N . VAL A 1 333 ? 12.210 16.416 -36.522 1.00 77.44 333 VAL A N 1
ATOM 2695 C CA . VAL A 1 333 ? 13.675 16.606 -36.541 1.00 77.44 333 VAL A CA 1
ATOM 2696 C C . VAL A 1 333 ? 14.055 17.747 -37.478 1.00 77.44 333 VAL A C 1
ATOM 2698 O O . VAL A 1 333 ? 14.795 18.651 -37.094 1.00 77.44 333 VAL A O 1
ATOM 2701 N N . LEU A 1 334 ? 13.535 17.722 -38.708 1.00 81.44 334 LEU A N 1
ATOM 2702 C CA . LEU A 1 334 ? 13.830 18.748 -39.706 1.00 81.44 334 LEU A CA 1
ATOM 2703 C C . LEU A 1 334 ? 13.371 20.129 -39.230 1.00 81.44 334 LEU A C 1
ATOM 2705 O O . LEU A 1 334 ? 14.073 21.110 -39.455 1.00 81.44 334 LEU A O 1
ATOM 2709 N N . SER A 1 335 ? 12.246 20.214 -38.516 1.00 81.56 335 SER A N 1
ATOM 2710 C CA . SER A 1 335 ? 11.783 21.481 -37.941 1.00 81.56 335 SER A CA 1
ATOM 2711 C C . SER A 1 335 ? 12.697 22.034 -36.840 1.00 81.56 335 SER A C 1
ATOM 2713 O O . SER A 1 335 ? 12.795 23.248 -36.714 1.00 81.56 335 SER A O 1
ATOM 2715 N N . LEU A 1 336 ? 13.393 21.176 -36.082 1.00 77.44 336 LEU A N 1
ATOM 2716 C CA . LEU A 1 336 ? 14.338 21.587 -35.035 1.00 77.44 336 LEU A CA 1
ATOM 2717 C C . LEU A 1 336 ? 15.691 22.045 -35.596 1.00 77.44 336 LEU A C 1
ATOM 2719 O O . LEU A 1 336 ? 16.322 22.917 -35.013 1.00 77.44 336 LEU A O 1
ATOM 2723 N N . VAL A 1 337 ? 16.141 21.451 -36.705 1.00 78.75 337 VAL A N 1
ATOM 2724 C CA . VAL A 1 337 ? 17.455 21.734 -37.320 1.00 78.75 337 VAL A CA 1
ATOM 2725 C C . VAL A 1 337 ? 17.413 22.939 -38.270 1.00 78.75 337 VAL A C 1
ATOM 2727 O O . VAL A 1 337 ? 18.445 23.537 -38.557 1.00 78.75 337 VAL A O 1
ATOM 2730 N N . MET A 1 338 ? 16.232 23.291 -38.786 1.00 74.50 338 MET A N 1
ATOM 2731 C CA . MET A 1 338 ? 16.048 24.428 -39.701 1.00 74.50 338 MET A CA 1
ATOM 2732 C C . MET A 1 338 ? 15.783 25.774 -38.999 1.00 74.50 338 MET A C 1
ATOM 2734 O O . MET A 1 338 ? 15.523 26.763 -39.689 1.00 74.50 338 MET A O 1
ATOM 2738 N N . VAL A 1 339 ? 15.823 25.814 -37.664 1.00 55.56 339 VAL A N 1
ATOM 2739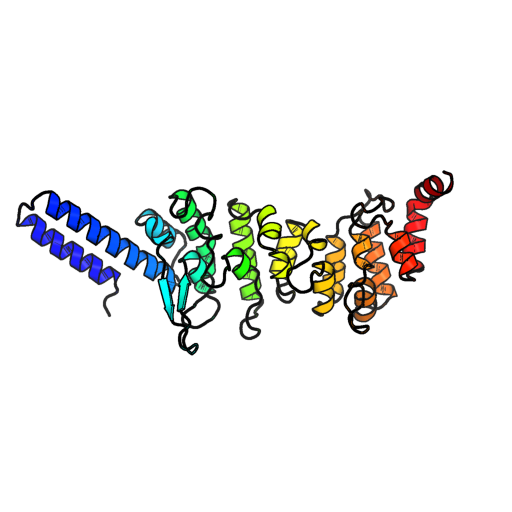 C CA . VAL A 1 339 ? 15.808 27.040 -36.840 1.00 55.56 339 VAL A CA 1
ATOM 2740 C C . VAL A 1 339 ? 17.243 27.412 -36.506 1.00 55.56 339 VAL A C 1
ATOM 2742 O O . VAL A 1 339 ? 17.562 28.619 -36.605 1.00 55.56 339 VAL A O 1
#